Protein 3R2I (pdb70)

Solvent-accessible surface area: 10953 Å² total; per-residue (Å²): 185,155,150,70,45,95,56,0,53,102,12,1,49,58,116,28,36,85,9,73,82,10,51,10,120,16,90,103,67,197,52,30,26,0,0,46,22,144,54,234,147,94,40,10,34,0,33,0,60,45,131,25,90,82,120,17,122,149,126,36,119,11,7,12,4,5,0,1,11,60,96,85,44,174,187,36,9,3,33,0,9,0,1,14,7,150,82,54,106,236,124,98,51,90,13,80,11,61,0,56,0,40,52,109,89,66,191,118,46,76,68,74,101,25,135,17,111,4,121,33,36,37,0,1,0,5,5,1,3,3,66,0,0,53,36,0,1,112,129,31,131,0,11,66,76,36,55,22,136,9,94,0,3,0,28,14,128,100,150,143,108,46,74,2,72,0,35,103,45,8,57,95,95,80,3,21,61,60,15,64,1,85,73,6,124,27,1,61,0,12,2,77

Sequence (192 aa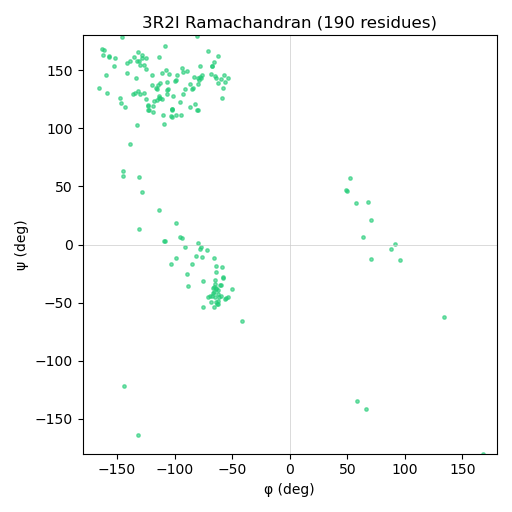):
RKYYINMLHQYYSEESFEPTNISVKSEDYYGSNVLNFKQRNKAFKVFLLGDDKNKYKEKTHGLDVFAVPELIDIKGGIYSVGGITKKNVRSGFVSNPSLQVKKVDAKNGFSINELFFIQKEEVSLKELDFKIRKLLIEKYRLYKGTSDKGRIVINMKDEKKHEIDLSEKLSFERMFDVMDSKQIKNIEVNLN

Radius of gyration: 17.26 Å; Cα contacts (8 Å, |Δi|>4): 411; chains: 1; bounding box: 39×50×40 Å

Organism: Staphylococcus aureus (strain COL) (NCBI:txid93062)

InterPro domains:
  IPR006123 Staphylococcal/Streptococcal toxin, beta-grasp domain [PF02876] (139-231)
  IPR006126 Staphylococcal enterotoxin/Streptococcal pyrogenic exotoxin, conserved site [PS00278] (160-183)
  IPR008375 Staphylococcus aureus exotoxin [PR01800] (18-32)
  IPR008375 Staphylococcus aureus exotoxin [PR01800] (117-128)
  IPR008375 Staphylococcus aureus exotoxin [PR01800] (159-175)
  IPR008375 Staphylococcus aureus exotoxin [PR01800] (199-214)
  IPR008992 Enterotoxin [SSF50203] (37-126)
  IPR013307 Superantigen, staphylococcal/streptococcal toxin, bacterial [PR01501] (69-83)
  IPR013307 Superantigen, staphylococcal/streptococcal toxin, bacterial [PR01501] (168-190)
  IPR013307 Superantigen, staphylococcal/streptococcal toxin, bacterial [PR01501] (193-209)
  IPR013307 Superantigen, staphylococcal/streptococcal toxin, bacterial [PR01501] (219-232)
  IPR013307 Superantigen, staphylococcal/streptococcal toxin, bacterial [PR01898] (86-112)
  IPR013307 Superantigen, staphylococcal/streptococcal toxin, bacterial [PR01898] (115-128)
  IPR013307 Superantigen, staphylococcal/streptococcal toxin, bacterial [PR01898] (160-173)
  IPR013307 Superantigen, staphylococcal/streptococcal toxin, bacterial [PR01898] (173-187)
  IPR013307 Superantigen, staphylococcal/streptococcal toxin, bacterial [PR01898] (214-230)
  IPR015282 Staphylococcal superantigen-like OB-fold domain [PF09199] (45-126)
  IPR016091 Superantigen toxin, C-terminal [SSF54334] (135-231)

Nearest PDB structures (foldseek):
  3r2i-assembly1_A  TM=1.005E+00  e=4.618E-42  Staphylococcus aureus subsp. aureus COL
  3r2t-assembly1_B-2  TM=9.515E-01  e=1.799E-30  Staphylococcus aureus subsp. aureus NCTC 8325
  6lwt-assembly2_B  TM=9.102E-01  e=4.050E-22  Staphylococcus aureus
  1m4v-assembly2_B  TM=8.827E-01  e=7.847E-20  Staphylococcus aureus
  6ucd-assembly1_A  TM=8.819E-01  e=1.816E-17  Staphylococcus aureus

CATH classification: 3.10.20.120 (+1 more: 2.40.50.110)

Structure (mmCIF, N/CA/C/O backbone):
data_3R2I
#
_entry.id   3R2I
#
_cell.length_a   62.614
_cell.length_b   62.614
_cell.length_c   129.075
_cell.angle_alpha   90.00
_cell.angle_beta   90.00
_cell.angle_gamma   90.00
#
_symmetry.space_group_name_H-M   'P 43 21 2'
#
loop_
_entity.id
_entity.type
_entity.pdbx_description
1 polymer 'Exotoxin 5'
2 water water
#
loop_
_atom_site.group_PDB
_atom_site.id
_atom_site.type_symbol
_atom_site.label_atom_id
_atom_site.label_alt_id
_atom_site.label_comp_id
_atom_site.label_asym_id
_atom_site.label_entity_id
_atom_site.label_seq_id
_atom_site.pdbx_PDB_ins_code
_atom_site.Cartn_x
_atom_site.Cartn_y
_atom_site.Cartn_z
_atom_site.occupancy
_atom_site.B_iso_or_equiv
_atom_site.auth_seq_id
_atom_site.auth_comp_id
_atom_site.auth_asym_id
_atom_site.auth_atom_id
_atom_site.pdbx_PDB_model_num
ATOM 1 N N . ARG A 1 56 ? 17.860 -14.393 -6.807 1.00 85.01 39 ARG A N 1
ATOM 2 C CA . ARG A 1 56 ? 19.283 -13.915 -6.811 1.00 87.95 39 ARG A CA 1
ATOM 3 C C . ARG A 1 56 ? 20.191 -15.000 -7.412 1.00 86.36 39 ARG A C 1
ATOM 4 O O . ARG A 1 56 ? 19.699 -15.904 -8.081 1.00 84.68 39 ARG A O 1
ATOM 12 N N . LYS A 1 57 ? 21.502 -14.896 -7.183 1.00 86.70 40 LYS A N 1
ATOM 13 C CA . LYS A 1 57 ? 22.489 -15.860 -7.692 1.00 85.93 40 LYS A CA 1
ATOM 14 C C . LYS A 1 57 ? 22.005 -17.323 -7.577 1.00 82.44 40 LYS A C 1
ATOM 15 O O . LYS A 1 57 ? 21.749 -17.965 -8.599 1.00 81.11 40 LYS A O 1
ATOM 21 N N . TYR A 1 58 ? 21.841 -17.827 -6.348 1.00 79.95 41 TYR A N 1
ATOM 22 C CA . TYR A 1 58 ? 21.398 -19.221 -6.121 1.00 76.60 41 TYR A CA 1
ATOM 23 C C . TYR A 1 58 ? 19.900 -19.445 -6.388 1.00 71.12 41 TYR A C 1
ATOM 24 O O . TYR A 1 58 ? 19.499 -20.535 -6.797 1.00 69.33 41 TYR A O 1
ATOM 33 N N . TYR A 1 59 ? 19.075 -18.426 -6.152 1.00 67.20 42 TYR A N 1
ATOM 34 C CA . TYR A 1 59 ? 17.633 -18.549 -6.374 1.00 62.43 42 TYR A CA 1
ATOM 35 C C . TYR A 1 59 ? 17.292 -18.732 -7.880 1.00 58.09 42 TYR A C 1
ATOM 36 O O . TYR A 1 59 ? 16.423 -19.541 -8.225 1.00 55.34 42 TYR A O 1
ATOM 45 N N . ILE A 1 60 ? 17.974 -17.983 -8.751 1.00 55.16 43 ILE A N 1
ATOM 46 C CA . ILE A 1 60 ? 17.806 -18.074 -10.215 1.00 52.07 43 ILE A CA 1
ATOM 47 C C . ILE A 1 60 ? 18.284 -19.446 -10.782 1.00 48.95 43 ILE A C 1
ATOM 48 O O . ILE A 1 60 ? 17.654 -19.979 -11.697 1.00 45.34 43 ILE A O 1
ATOM 53 N N . ASN A 1 61 ? 19.371 -20.006 -10.230 1.00 46.38 44 ASN A N 1
ATOM 54 C CA . ASN A 1 61 ? 19.836 -21.331 -10.620 1.00 44.31 44 ASN A CA 1
ATOM 55 C C . ASN A 1 61 ? 18.745 -22.329 -10.234 1.00 39.61 44 ASN A C 1
ATOM 56 O O . ASN A 1 61 ? 18.531 -23.339 -10.906 1.00 37.88 44 ASN A O 1
ATOM 61 N N . MET A 1 62 ? 18.113 -22.079 -9.097 1.00 35.90 45 MET A N 1
ATOM 62 C CA . MET A 1 62 ? 17.025 -22.929 -8.621 1.00 33.90 45 MET A CA 1
ATOM 63 C C . MET A 1 62 ? 15.840 -22.878 -9.593 1.00 28.93 45 MET A C 1
ATOM 64 O O . MET A 1 62 ? 15.285 -23.896 -9.984 1.00 29.43 45 MET A O 1
ATOM 69 N N . LEU A 1 63 ? 15.437 -21.677 -9.964 1.00 25.94 46 LEU A N 1
ATOM 70 C CA . LEU A 1 63 ? 14.349 -21.499 -10.928 1.00 23.80 46 LEU A CA 1
ATOM 71 C C . LEU A 1 63 ? 14.651 -22.231 -12.237 1.00 22.89 46 LEU A C 1
ATOM 72 O O . LEU A 1 63 ? 13.818 -22.941 -12.743 1.00 21.65 46 LEU A O 1
ATOM 77 N N . HIS A 1 64 ? 15.863 -22.069 -12.745 1.00 24.68 47 HIS A N 1
ATOM 78 C CA . HIS A 1 64 ? 16.279 -22.699 -13.973 1.00 26.09 47 HIS A CA 1
ATOM 79 C C . HIS A 1 64 ? 16.213 -24.209 -13.843 1.00 26.78 47 HIS A C 1
ATOM 80 O O . HIS A 1 64 ? 15.757 -24.886 -1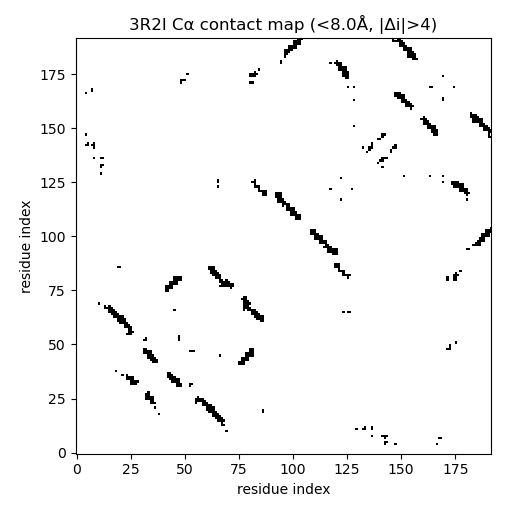4.742 1.00 27.24 47 HIS A O 1
ATOM 87 N N . GLN A 1 65 ? 16.705 -24.748 -12.740 1.00 27.47 48 GLN A N 1
ATOM 88 C CA . GLN A 1 65 ? 16.642 -26.189 -12.558 1.00 30.07 48 GLN A CA 1
ATOM 89 C C . GLN A 1 65 ? 15.205 -26.633 -12.454 1.00 27.02 48 GLN A C 1
ATOM 90 O O . GLN A 1 65 ? 14.791 -27.565 -13.103 1.00 28.01 48 GLN A O 1
ATOM 96 N N . TYR A 1 66 ? 14.411 -25.925 -11.682 1.00 25.10 49 TYR A N 1
ATOM 97 C CA . TYR A 1 66 ? 13.025 -26.353 -11.493 1.00 23.08 49 TYR A CA 1
ATOM 98 C C . TYR A 1 66 ? 12.167 -26.354 -12.767 1.00 22.34 49 TYR A C 1
ATOM 99 O O . TYR A 1 66 ? 11.547 -27.365 -13.149 1.00 19.91 49 TYR A O 1
ATOM 108 N N . TYR A 1 67 ? 12.204 -25.224 -13.455 1.00 21.87 50 TYR A N 1
ATOM 109 C CA . TYR A 1 67 ? 11.446 -25.040 -14.663 1.00 21.02 50 TYR A CA 1
ATOM 110 C C . TYR A 1 67 ? 11.998 -25.716 -15.936 1.00 22.50 50 TYR A C 1
ATOM 111 O O . TYR A 1 67 ? 11.360 -25.610 -16.989 1.00 21.70 50 TYR A O 1
ATOM 120 N N . SER A 1 68 ? 13.152 -26.380 -15.814 1.00 23.54 51 SER A N 1
ATOM 121 C CA . SER A 1 68 ? 13.820 -27.165 -16.883 1.00 26.73 51 SER A CA 1
ATOM 122 C C . SER A 1 68 ? 13.545 -28.654 -16.758 1.00 27.57 51 SER A C 1
ATOM 123 O O . SER A 1 68 ? 13.937 -29.447 -17.622 1.00 28.82 51 SER A O 1
ATOM 126 N N . GLU A 1 69 ? 12.987 -29.047 -15.629 1.00 27.10 52 GLU A N 1
ATOM 127 C CA . GLU A 1 69 ? 12.730 -30.443 -15.362 1.00 28.80 52 GLU A CA 1
ATOM 128 C C . GLU A 1 69 ? 11.678 -31.036 -16.308 1.00 27.37 52 GLU A C 1
ATOM 129 O O . GLU A 1 69 ? 10.868 -30.326 -16.888 1.00 26.25 52 GLU A O 1
ATOM 135 N N . GLU A 1 70 ? 11.700 -32.348 -16.468 1.00 27.42 53 GLU A N 1
ATOM 136 C CA . GLU A 1 70 ? 10.723 -33.024 -17.315 1.00 28.41 53 GLU A CA 1
ATOM 137 C C . GLU A 1 70 ? 9.420 -33.151 -16.534 1.00 25.17 53 GLU A C 1
ATOM 138 O O . GLU A 1 70 ? 9.417 -33.378 -15.322 1.00 26.28 53 GLU A O 1
ATOM 144 N N . SER A 1 71 ? 8.320 -32.969 -17.233 1.00 22.93 54 SER A N 1
ATOM 145 C CA . SER A 1 71 ? 6.997 -33.044 -16.661 1.00 21.71 54 SER A CA 1
ATOM 146 C C . SER A 1 71 ? 6.285 -34.312 -17.135 1.00 22.24 54 SER A C 1
ATOM 147 O O . SER A 1 71 ? 6.768 -35.043 -18.024 1.00 22.55 54 SER A O 1
ATOM 150 N N . PHE A 1 72 ? 5.147 -34.569 -16.510 1.00 20.93 55 PHE A N 1
ATOM 151 C CA . PHE A 1 72 ? 4.371 -35.757 -16.783 1.00 20.96 55 PHE A CA 1
ATOM 152 C C . PHE A 1 72 ? 2.892 -35.394 -16.761 1.00 21.33 55 PHE A C 1
ATOM 153 O O . PHE A 1 72 ? 2.467 -34.506 -15.996 1.00 19.09 55 PHE A O 1
ATOM 161 N N . GLU A 1 73 ? 2.130 -36.100 -17.592 1.00 21.78 56 GLU A N 1
ATOM 162 C CA . GLU A 1 73 ? 0.686 -35.875 -17.773 1.00 23.95 56 GLU A CA 1
ATOM 163 C C . GLU A 1 73 ? -0.170 -37.145 -17.696 1.00 23.78 56 GLU A C 1
ATOM 164 O O . GLU A 1 73 ? -0.862 -37.472 -18.628 1.00 25.03 56 GLU A O 1
ATOM 170 N N . PRO A 1 74 ? -0.110 -37.861 -16.574 1.00 23.39 57 PRO A N 1
ATOM 171 C CA . PRO A 1 74 ? -0.907 -39.061 -16.447 1.00 24.53 57 PRO A CA 1
ATOM 172 C C . PRO A 1 74 ? -2.377 -38.638 -16.475 1.00 25.61 57 PRO A C 1
ATOM 173 O O . PRO A 1 74 ? -2.735 -37.584 -15.959 1.00 23.84 57 PRO A O 1
ATOM 177 N N . THR A 1 75 ? -3.210 -39.481 -17.066 1.00 27.98 58 THR A N 1
ATOM 178 C CA . THR A 1 75 ? -4.603 -39.148 -17.293 1.00 29.17 58 THR A CA 1
ATOM 179 C C . THR A 1 75 ? -5.576 -40.212 -16.842 1.00 29.07 58 THR A C 1
ATOM 180 O O . THR A 1 75 ? -5.237 -41.392 -16.737 1.00 29.17 58 THR A O 1
ATOM 184 N N . ASN A 1 76 ? -6.805 -39.768 -16.605 1.00 30.37 59 ASN A N 1
ATOM 185 C CA . ASN A 1 76 ? -7.920 -40.644 -16.225 1.00 31.54 59 ASN A CA 1
ATOM 186 C C . ASN A 1 76 ? -7.583 -41.516 -15.046 1.00 30.33 59 ASN A C 1
ATOM 187 O O . ASN A 1 76 ? -7.702 -42.711 -15.095 1.00 31.37 59 ASN A O 1
ATOM 192 N N . ILE A 1 77 ? -7.219 -40.877 -13.960 1.00 30.74 60 ILE A N 1
ATOM 193 C CA . ILE A 1 77 ? -6.789 -41.568 -12.774 1.00 31.44 60 ILE A CA 1
ATOM 194 C C . ILE A 1 77 ? -7.898 -41.683 -11.759 1.00 33.05 60 ILE A C 1
ATOM 195 O O . ILE A 1 77 ? -8.702 -40.757 -11.594 1.00 33.56 60 ILE A O 1
ATOM 200 N N . SER A 1 78 ? -7.945 -42.837 -11.103 1.00 33.30 61 SER A N 1
ATOM 201 C CA . SER A 1 78 ? -8.901 -43.087 -10.044 1.00 35.63 61 SER A CA 1
ATOM 202 C C . SER A 1 78 ? -8.058 -43.199 -8.792 1.00 34.80 61 SER A C 1
ATOM 203 O O . SER A 1 78 ? -7.098 -43.971 -8.764 1.00 34.26 61 SER A O 1
ATOM 206 N N . VAL A 1 79 ? -8.384 -42.407 -7.773 1.00 35.02 62 VAL A N 1
ATOM 207 C CA . VAL A 1 79 ? -7.585 -42.402 -6.558 1.00 34.95 62 VAL A CA 1
ATOM 208 C C . VAL A 1 79 ? -8.329 -41.778 -5.380 1.00 36.08 62 VAL A C 1
ATOM 209 O O . VAL A 1 79 ? -9.344 -41.096 -5.556 1.00 37.18 62 VAL A O 1
ATOM 213 N N . LYS A 1 80 ? -7.804 -42.051 -4.189 1.00 35.69 63 LYS A N 1
ATOM 214 C CA . LYS A 1 80 ? -8.338 -41.607 -2.919 1.00 37.83 63 LYS A CA 1
ATOM 215 C C . LYS A 1 80 ? -7.147 -41.057 -2.116 1.00 36.09 63 LYS A C 1
ATOM 216 O O . LYS A 1 80 ? -6.026 -41.610 -2.205 1.00 35.85 63 LYS A O 1
ATOM 222 N N . SER A 1 81 ? -7.341 -39.998 -1.335 1.00 35.04 64 SER A N 1
ATOM 223 C CA . SER A 1 81 ? -6.194 -39.453 -0.602 1.00 33.75 64 SER A CA 1
ATOM 224 C C . SER A 1 81 ? -5.859 -40.274 0.617 1.00 35.70 64 SER A C 1
ATOM 225 O O . SER A 1 81 ? -6.760 -40.805 1.281 1.00 37.04 64 SER A O 1
ATOM 228 N N . GLU A 1 82 ? -4.552 -40.367 0.879 1.00 35.96 65 GLU A N 1
ATOM 229 C CA . GLU A 1 82 ? -3.964 -41.043 2.024 1.00 37.03 65 GLU A CA 1
ATOM 230 C C . GLU A 1 82 ? -3.075 -40.032 2.730 1.00 36.94 65 GLU A C 1
ATOM 231 O O . GLU A 1 82 ? -2.579 -39.067 2.120 1.00 36.15 65 GLU A O 1
ATOM 237 N N . ASP A 1 83 ? -2.785 -40.337 3.987 1.00 37.69 66 ASP A N 1
ATOM 238 C CA . ASP A 1 83 ? -1.903 -39.551 4.826 1.00 37.21 66 ASP A CA 1
ATOM 239 C C . ASP A 1 83 ? -0.462 -39.823 4.453 1.00 35.95 66 ASP A C 1
ATOM 240 O O . ASP A 1 83 ? -0.092 -40.955 4.110 1.00 36.98 66 ASP A O 1
ATOM 245 N N . TYR A 1 84 ? 0.363 -38.787 4.512 1.00 35.14 67 TYR A N 1
ATOM 246 C CA . TYR A 1 84 ? 1.817 -38.946 4.314 1.00 33.37 67 TYR A CA 1
ATOM 247 C C . TYR A 1 84 ? 2.490 -38.050 5.364 1.00 34.13 67 TYR A C 1
ATOM 248 O O . TYR A 1 84 ? 2.766 -36.875 5.119 1.00 33.10 67 TYR A O 1
ATOM 257 N N . TYR A 1 85 ? 2.687 -38.605 6.554 1.00 35.23 68 TYR A N 1
ATOM 258 C CA . TYR A 1 85 ? 3.317 -37.875 7.666 1.00 37.68 68 TYR A CA 1
ATOM 259 C C . TYR A 1 85 ? 2.689 -36.503 7.884 1.00 37.87 68 TYR A C 1
ATOM 260 O O . TYR A 1 85 ? 3.404 -35.491 8.017 1.00 37.97 68 TYR A O 1
ATOM 269 N N . GLY A 1 86 ? 1.350 -36.474 7.885 1.00 38.30 69 GLY A N 1
ATOM 270 C CA . GLY A 1 86 ? 0.604 -35.227 8.100 1.00 38.62 69 GLY A CA 1
ATOM 271 C C . GLY A 1 86 ? 0.125 -34.463 6.882 1.00 36.14 69 GLY A C 1
ATOM 272 O O . GLY A 1 86 ? -0.645 -33.526 7.027 1.00 37.64 69 GLY A O 1
ATOM 273 N N . SER A 1 87 ? 0.623 -34.788 5.693 1.00 34.52 70 SER A N 1
ATOM 274 C CA . SER A 1 87 ? 0.122 -34.145 4.468 1.00 33.39 70 SER A CA 1
ATOM 275 C C . SER A 1 87 ? -0.752 -35.183 3.778 1.00 32.83 70 SER A C 1
ATOM 276 O O . SER A 1 87 ? -0.464 -36.399 3.844 1.00 34.69 70 SER A O 1
ATOM 279 N N . ASN A 1 88 ? -1.794 -34.720 3.106 1.00 29.18 71 ASN A N 1
ATOM 280 C CA . ASN A 1 88 ? -2.645 -35.618 2.358 1.00 28.14 71 ASN A CA 1
ATOM 281 C C . ASN A 1 88 ? -2.092 -35.699 0.932 1.00 26.11 71 ASN A C 1
ATOM 282 O O . ASN A 1 88 ? -1.724 -34.687 0.347 1.00 24.16 71 ASN A O 1
ATOM 287 N N . VAL A 1 89 ? -1.984 -36.917 0.415 1.00 25.05 72 VAL A N 1
ATOM 288 C CA . VAL A 1 89 ? -1.455 -37.160 -0.910 1.00 23.59 72 VAL A CA 1
ATOM 289 C C . VAL A 1 89 ? -2.278 -38.162 -1.717 1.00 24.70 72 VAL A C 1
ATOM 290 O O . VAL A 1 89 ? -3.072 -38.925 -1.171 1.00 25.06 72 VAL A O 1
ATOM 294 N N . LEU A 1 90 ? -2.065 -38.124 -3.026 1.00 24.53 73 LEU A N 1
ATOM 295 C CA . LEU A 1 90 ? -2.671 -39.051 -3.960 1.00 24.20 73 LEU A CA 1
ATOM 296 C C . LEU A 1 90 ? -1.570 -39.964 -4.488 1.00 24.18 73 LEU A C 1
ATOM 297 O O . LEU A 1 90 ? -0.661 -39.515 -5.147 1.00 22.87 73 LEU A O 1
ATOM 302 N N . ASN A 1 91 ? -1.597 -41.235 -4.122 1.00 25.55 74 ASN A N 1
ATOM 303 C CA . ASN A 1 91 ? -0.604 -42.165 -4.625 1.00 27.48 74 ASN A CA 1
ATOM 304 C C . ASN A 1 91 ? -1.179 -43.003 -5.754 1.00 28.34 74 ASN A C 1
ATOM 305 O O . ASN A 1 91 ? -2.240 -43.621 -5.594 1.00 29.24 74 ASN A O 1
ATOM 310 N N . PHE A 1 92 ? -0.476 -43.029 -6.875 1.00 27.12 75 PHE A N 1
ATOM 311 C CA . PHE A 1 92 ? -0.886 -43.821 -8.014 1.00 28.26 75 PHE A CA 1
ATOM 312 C C . PHE A 1 92 ? 0.312 -44.002 -8.983 1.00 29.62 75 PHE A C 1
ATOM 313 O O . PHE A 1 92 ? 1.353 -43.338 -8.834 1.00 26.64 75 PHE A O 1
ATOM 321 N N . LYS A 1 93 ? 0.122 -44.919 -9.936 1.00 31.47 76 LYS A N 1
ATOM 322 C CA . LYS A 1 93 ? 1.073 -45.262 -10.979 1.00 33.95 76 LYS A CA 1
ATOM 323 C C . LYS A 1 93 ? 0.423 -45.244 -12.356 1.00 34.26 76 LYS A C 1
ATOM 324 O O . LYS A 1 93 ? -0.762 -45.457 -12.488 1.00 34.77 76 LYS A O 1
ATOM 330 N N . GLN A 1 94 ? 1.231 -45.015 -13.381 1.00 36.12 77 GLN A N 1
ATOM 331 C CA . GLN A 1 94 ? 0.770 -45.028 -14.769 1.00 37.64 77 GLN A CA 1
ATOM 332 C C . GLN A 1 94 ? 2.002 -45.076 -15.671 1.00 39.88 77 GLN A C 1
ATOM 333 O O . GLN A 1 94 ? 2.973 -44.346 -15.438 1.00 36.15 77 GLN A O 1
ATOM 339 N N . ARG A 1 95 ? 1.970 -45.944 -16.682 1.00 44.72 78 ARG A N 1
ATOM 340 C CA . ARG A 1 95 ? 3.111 -46.100 -17.612 1.00 48.70 78 ARG A CA 1
ATOM 341 C C . ARG A 1 95 ? 4.457 -46.262 -16.867 1.00 48.30 78 ARG A C 1
ATOM 342 O O . ARG A 1 95 ? 5.459 -45.618 -17.221 1.00 49.10 78 ARG A O 1
ATOM 350 N N . ASN A 1 96 ? 4.456 -47.139 -15.857 1.00 48.27 79 ASN A N 1
ATOM 351 C CA . ASN A 1 96 ? 5.621 -47.424 -14.965 1.00 48.67 79 ASN A CA 1
ATOM 352 C C . ASN A 1 96 ? 6.102 -46.396 -13.956 1.00 45.02 79 ASN A C 1
ATOM 353 O O . ASN A 1 96 ? 6.908 -46.736 -13.071 1.00 46.41 79 ASN A O 1
ATOM 358 N N . LYS A 1 97 ? 5.614 -45.168 -14.070 1.00 39.77 80 LYS A N 1
ATOM 359 C CA . LYS A 1 97 ? 5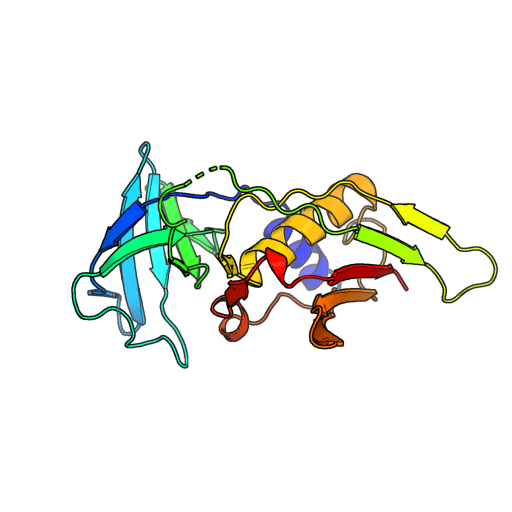.905 -44.112 -13.111 1.00 37.14 80 LYS A CA 1
ATOM 360 C C . LYS A 1 97 ? 4.968 -44.097 -11.935 1.00 34.05 80 LYS A C 1
ATOM 361 O O . LYS A 1 97 ? 3.756 -44.251 -12.087 1.00 34.44 80 LYS A O 1
ATOM 367 N N . ALA A 1 98 ? 5.524 -43.884 -10.746 1.00 31.56 81 ALA A N 1
ATOM 368 C CA . ALA A 1 98 ? 4.741 -43.804 -9.518 1.00 28.66 81 ALA A CA 1
ATOM 369 C C . ALA A 1 98 ? 4.719 -42.334 -9.152 1.00 26.07 81 ALA A C 1
ATOM 370 O O . ALA A 1 98 ? 5.718 -41.630 -9.232 1.00 25.67 81 ALA A O 1
ATOM 372 N N . PHE A 1 99 ? 3.545 -41.865 -8.814 1.00 23.81 82 PHE A N 1
ATOM 373 C CA . PHE A 1 99 ? 3.335 -40.498 -8.512 1.00 23.83 82 PHE A CA 1
ATOM 374 C C . PHE A 1 99 ? 2.814 -40.305 -7.082 1.00 23.72 82 PHE A C 1
ATOM 375 O O . PHE A 1 99 ? 2.082 -41.137 -6.571 1.00 24.97 82 PHE A O 1
ATOM 383 N N . LYS A 1 100 ? 3.217 -39.218 -6.450 1.00 22.49 83 LYS A N 1
ATOM 384 C CA . LYS A 1 100 ? 2.734 -38.862 -5.118 1.00 23.14 83 LYS A CA 1
ATOM 385 C C . LYS A 1 100 ? 2.370 -37.379 -5.216 1.00 21.68 83 LYS A C 1
ATOM 386 O O . LYS A 1 100 ? 3.233 -36.522 -5.275 1.00 21.82 83 LYS A O 1
ATOM 392 N N . VAL A 1 101 ? 1.069 -37.094 -5.317 1.00 21.92 84 VAL A N 1
ATOM 393 C CA . VAL A 1 101 ? 0.585 -35.731 -5.502 1.00 20.39 84 VAL A CA 1
ATOM 394 C C . VAL A 1 101 ? 0.052 -35.168 -4.202 1.00 20.91 84 VAL A C 1
ATOM 395 O O . VAL A 1 101 ? -0.914 -35.694 -3.638 1.00 19.99 84 VAL A O 1
ATOM 399 N N . PHE A 1 102 ? 0.712 -34.106 -3.730 1.00 20.47 85 PHE A N 1
ATOM 400 C CA . PHE A 1 102 ? 0.389 -33.474 -2.452 1.00 20.37 85 PHE A CA 1
ATOM 401 C C . PHE A 1 102 ? -0.805 -32.568 -2.584 1.00 22.27 85 PHE A C 1
ATOM 402 O O . PHE A 1 102 ? -1.008 -31.926 -3.639 1.00 24.58 85 PHE A O 1
ATOM 410 N N . LEU A 1 103 ? -1.615 -32.566 -1.528 1.00 22.66 86 LEU A N 1
ATOM 411 C CA . LEU A 1 103 ? -2.814 -31.753 -1.436 1.00 24.04 86 LEU A CA 1
ATOM 412 C C . LEU A 1 103 ? -2.578 -30.846 -0.258 1.00 25.66 86 LEU A C 1
ATOM 413 O O . LEU A 1 103 ? -2.446 -31.290 0.871 1.00 27.98 86 LEU A O 1
ATOM 418 N N . LEU A 1 104 ? -2.480 -29.566 -0.558 1.00 27.13 87 LEU A N 1
ATOM 419 C CA . LEU A 1 104 ? -2.160 -28.547 0.407 1.00 29.85 87 LEU A CA 1
ATOM 420 C C . LEU A 1 104 ? -3.178 -27.429 0.349 1.00 31.91 87 LEU A C 1
ATOM 421 O O . LEU A 1 104 ? -3.940 -27.312 -0.604 1.00 32.28 87 LEU A O 1
ATOM 426 N N . GLY A 1 105 ? -3.175 -26.633 1.403 1.00 36.03 88 GLY A N 1
ATOM 427 C CA . GL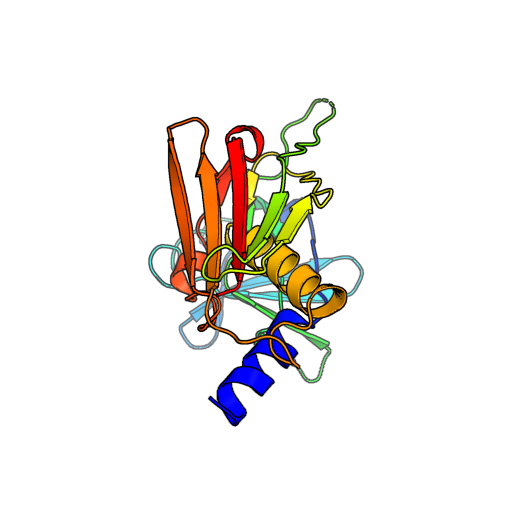Y A 1 105 ? -4.040 -25.459 1.534 1.00 39.27 88 GLY A CA 1
ATOM 428 C C . GLY A 1 105 ? -5.511 -25.745 1.450 1.00 40.59 88 GLY A C 1
ATOM 429 O O . GLY A 1 105 ? -5.999 -26.674 2.072 1.00 41.58 88 GLY A O 1
ATOM 430 N N . ASP A 1 106 ? -6.210 -24.925 0.672 1.00 42.19 89 ASP A N 1
ATOM 431 C CA . ASP A 1 106 ? -7.641 -25.075 0.495 1.00 44.11 89 ASP A CA 1
ATOM 432 C C . ASP A 1 106 ? -8.033 -26.462 -0.050 1.00 42.76 89 ASP A C 1
ATOM 433 O O . ASP A 1 106 ? -9.136 -26.935 0.231 1.00 43.10 89 ASP A O 1
ATOM 438 N N . ASP A 1 107 ? -7.144 -27.121 -0.802 1.00 40.44 90 ASP A N 1
ATOM 439 C CA . ASP A 1 107 ? -7.472 -28.442 -1.395 1.00 39.99 90 ASP A CA 1
ATOM 440 C C . ASP A 1 107 ? -7.040 -29.626 -0.533 1.00 38.53 90 ASP A C 1
ATOM 441 O O . ASP A 1 107 ? -7.217 -30.798 -0.929 1.00 36.81 90 ASP A O 1
ATOM 446 N N . LYS A 1 108 ? -6.546 -29.319 0.664 1.00 39.26 91 LYS A N 1
ATOM 447 C CA . LYS A 1 108 ? -5.996 -30.323 1.575 1.00 40.50 91 LYS A CA 1
ATOM 448 C C . LYS A 1 108 ? -6.880 -31.521 1.819 1.00 41.31 91 LYS A C 1
ATOM 449 O O . LYS A 1 108 ? -6.390 -32.642 1.931 1.00 39.54 91 LYS A O 1
ATOM 455 N N . ASN A 1 109 ? -8.178 -31.290 1.911 1.00 42.73 92 ASN A N 1
ATOM 456 C CA . ASN A 1 109 ? -9.107 -32.354 2.232 1.00 44.58 92 ASN A CA 1
ATOM 457 C C . ASN A 1 109 ? -10.039 -32.677 1.097 1.00 44.50 92 ASN A C 1
ATOM 458 O O . ASN A 1 109 ? -11.128 -33.228 1.331 1.00 45.91 92 ASN A O 1
ATOM 463 N N . LYS A 1 110 ? -9.575 -32.477 -0.131 1.00 42.58 93 LYS A N 1
ATOM 464 C CA . LYS A 1 110 ? -10.473 -32.596 -1.275 1.00 43.95 93 LYS A CA 1
ATOM 465 C C . LYS A 1 110 ? -10.748 -33.962 -1.919 1.00 43.10 93 LYS A C 1
ATOM 466 O O . LYS A 1 110 ? -11.762 -34.110 -2.636 1.00 46.21 93 LYS A O 1
ATOM 472 N N . TYR A 1 111 ? -9.941 -34.976 -1.677 1.00 41.08 94 TYR A N 1
ATOM 473 C CA . TYR A 1 111 ? -10.251 -36.240 -2.383 1.00 39.75 94 TYR A CA 1
ATOM 474 C C . TYR A 1 111 ? -10.326 -37.433 -1.430 1.00 38.78 94 TYR A C 1
ATOM 475 O O . TYR A 1 111 ? -9.810 -38.498 -1.720 1.00 35.86 94 TYR A O 1
ATOM 484 N N . LYS A 1 112 ? -10.997 -37.252 -0.302 1.00 40.44 95 LYS A N 1
ATOM 485 C CA . LYS A 1 112 ? -11.090 -38.321 0.689 1.00 43.56 95 LYS A CA 1
ATOM 486 C C . LYS A 1 112 ? -11.865 -39.511 0.153 1.00 43.73 95 LYS A C 1
ATOM 487 O O . LYS A 1 112 ? -11.576 -40.655 0.518 1.00 44.40 95 LYS A O 1
ATOM 493 N N . GLU A 1 113 ? -12.865 -39.251 -0.686 1.00 43.70 96 GLU A N 1
ATOM 494 C CA . GLU A 1 113 ? -13.615 -40.333 -1.314 1.00 45.51 96 GLU A CA 1
ATOM 495 C C . GLU A 1 113 ? -12.892 -40.654 -2.605 1.00 41.74 96 GLU A C 1
ATOM 496 O O . GLU A 1 113 ? -12.321 -39.766 -3.213 1.00 40.75 96 GLU A O 1
ATOM 502 N N . LYS A 1 114 ? -12.934 -41.910 -3.041 1.00 40.99 97 LYS A N 1
ATOM 503 C CA . LYS A 1 114 ? -12.279 -42.297 -4.279 1.00 39.09 97 LYS A CA 1
ATOM 504 C C . LYS A 1 114 ? -12.878 -41.464 -5.409 1.00 37.67 97 LYS A C 1
ATOM 505 O O . LYS A 1 114 ? -14.087 -41.426 -5.582 1.00 39.28 97 LYS A O 1
ATOM 511 N N . THR A 1 115 ? -12.015 -40.784 -6.153 1.00 35.16 98 THR A N 1
ATOM 512 C CA . THR A 1 115 ? -12.425 -39.902 -7.231 1.00 34.97 98 THR A CA 1
ATOM 513 C C . THR A 1 115 ? -11.938 -40.439 -8.570 1.00 34.68 98 THR A C 1
ATOM 514 O O . THR A 1 115 ? -10.789 -40.851 -8.729 1.00 32.80 98 THR A O 1
ATOM 518 N N . HIS A 1 116 ? -12.807 -40.381 -9.561 1.00 35.22 99 HIS A N 1
ATOM 519 C CA . HIS A 1 116 ? -12.461 -40.925 -10.848 1.00 34.61 99 HIS A CA 1
ATOM 520 C C . HIS A 1 116 ? -12.343 -39.886 -11.927 1.00 33.34 99 HIS A C 1
ATOM 521 O O . HIS A 1 116 ? -12.846 -38.767 -11.806 1.00 34.11 99 HIS A O 1
ATOM 528 N N . GLY A 1 117 ? -11.659 -40.273 -12.994 1.00 31.95 100 GLY A N 1
ATOM 529 C CA . GLY A 1 117 ? -11.490 -39.422 -14.150 1.00 31.44 100 GLY A CA 1
ATOM 530 C C . GLY A 1 117 ? -10.629 -38.185 -13.940 1.00 29.08 100 GLY A C 1
ATOM 531 O O . GLY A 1 117 ? -10.891 -37.137 -14.519 1.00 28.91 100 GLY A O 1
ATOM 532 N N . LEU A 1 118 ? -9.589 -38.299 -13.138 1.00 27.50 101 LEU A N 1
ATOM 533 C CA . LEU A 1 118 ? -8.739 -37.141 -12.896 1.00 26.55 101 LEU A CA 1
ATOM 534 C C . LEU A 1 118 ? -7.491 -37.155 -13.767 1.00 25.35 101 LEU A C 1
ATOM 535 O O . LEU A 1 118 ? -6.976 -38.217 -14.118 1.00 24.21 101 LEU A O 1
ATOM 540 N N . ASP A 1 119 ? -7.069 -35.962 -14.165 1.00 25.13 102 ASP A N 1
ATOM 541 C CA . ASP A 1 119 ? -5.838 -35.768 -14.911 1.00 25.47 102 ASP A CA 1
ATOM 542 C C . ASP A 1 119 ? -4.884 -35.065 -13.987 1.00 23.78 102 ASP A C 1
ATOM 543 O O . ASP A 1 119 ? -5.303 -34.219 -13.194 1.00 24.31 102 ASP A O 1
ATOM 548 N N . VAL A 1 120 ? -3.594 -35.354 -14.132 1.00 23.88 103 VAL A N 1
ATOM 549 C CA . VAL A 1 120 ? -2.594 -34.722 -13.298 1.00 24.35 103 VAL A CA 1
ATOM 550 C C . VAL A 1 120 ? -1.396 -34.230 -14.090 1.00 23.93 103 VAL A C 1
ATOM 551 O O . VAL A 1 120 ? -0.865 -34.946 -14.917 1.00 26.34 103 VAL A O 1
ATOM 555 N N . PHE A 1 121 ? -1.022 -32.969 -13.862 1.00 22.66 104 PHE A N 1
ATOM 556 C CA . PHE A 1 121 ? 0.153 -32.404 -14.477 1.00 20.35 104 PHE A CA 1
ATOM 557 C C . PHE A 1 121 ? 1.161 -32.434 -13.359 1.00 17.90 104 PHE A C 1
ATOM 558 O O . PHE A 1 121 ? 1.004 -31.770 -12.338 1.00 17.32 104 PHE A O 1
ATOM 566 N N . ALA A 1 122 ? 2.209 -33.198 -13.556 1.00 16.10 105 ALA A N 1
ATOM 567 C CA . ALA A 1 122 ? 3.188 -33.402 -12.484 1.00 16.94 105 ALA A CA 1
ATOM 568 C C . ALA A 1 122 ? 4.551 -32.872 -12.802 1.00 16.61 105 ALA A C 1
ATOM 569 O O . ALA A 1 122 ? 5.056 -33.014 -13.916 1.00 17.51 105 ALA A O 1
ATOM 571 N N . VAL A 1 123 ? 5.105 -32.182 -11.822 1.00 18.57 106 VAL A N 1
ATOM 572 C CA . VAL A 1 123 ? 6.441 -31.626 -11.918 1.00 19.19 106 VAL A CA 1
ATOM 573 C C . VAL A 1 123 ? 7.083 -32.048 -10.618 1.00 20.36 106 VAL A C 1
ATOM 574 O O . VAL A 1 123 ? 6.510 -31.854 -9.561 1.00 20.44 106 VAL A O 1
ATOM 578 N N . PRO A 1 124 ? 8.282 -32.598 -10.669 1.00 21.56 107 PRO A N 1
ATOM 579 C CA . PRO A 1 124 ? 8.779 -33.020 -9.372 1.00 22.66 107 PRO A CA 1
ATOM 580 C C . PRO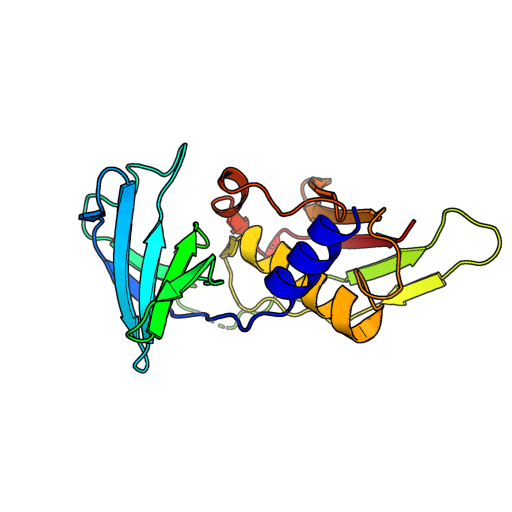 A 1 124 ? 9.358 -31.954 -8.481 1.00 23.31 107 PRO A C 1
ATOM 581 O O . PRO A 1 124 ? 10.130 -31.118 -8.934 1.00 23.28 107 PRO A O 1
ATOM 585 N N . GLU A 1 125 ? 9.030 -32.025 -7.218 1.00 22.83 108 GLU A N 1
ATOM 586 C CA . GLU A 1 125 ? 9.687 -31.259 -6.205 1.00 22.12 108 GLU A CA 1
ATOM 587 C C . GLU A 1 125 ? 10.878 -32.023 -5.678 1.00 22.38 108 GLU A C 1
ATOM 588 O O . GLU A 1 125 ? 11.812 -31.467 -5.191 1.00 21.71 108 GLU A O 1
ATOM 594 N N . LEU A 1 126 ? 10.785 -33.320 -5.806 1.00 24.29 109 LEU A N 1
ATOM 595 C CA . LEU A 1 126 ? 11.780 -34.279 -5.430 1.00 23.72 109 LEU A CA 1
ATOM 596 C C . LEU A 1 126 ? 11.445 -35.521 -6.222 1.00 22.46 109 LEU A C 1
ATOM 597 O O . LEU A 1 126 ? 10.320 -35.798 -6.471 1.00 21.09 109 LEU A O 1
ATOM 602 N N . ILE A 1 127 ? 12.454 -36.250 -6.625 1.00 22.34 110 ILE A N 1
ATOM 603 C CA . ILE A 1 127 ? 12.270 -37.580 -7.124 1.00 23.41 110 ILE A CA 1
ATOM 604 C C . ILE A 1 127 ? 12.917 -38.517 -6.143 1.00 25.42 110 ILE A C 1
ATOM 605 O O . ILE A 1 127 ? 14.033 -38.312 -5.804 1.00 25.82 110 ILE A O 1
ATOM 610 N N . ASP A 1 128 ? 12.214 -39.533 -5.677 1.00 26.48 111 ASP A N 1
ATOM 611 C CA . ASP A 1 128 ? 12.838 -40.365 -4.636 1.00 27.51 111 ASP A CA 1
ATOM 612 C C . ASP A 1 128 ? 13.844 -41.416 -5.150 1.00 27.78 111 ASP A C 1
ATOM 613 O O . ASP A 1 128 ? 14.125 -41.522 -6.351 1.00 28.48 111 ASP A O 1
ATOM 618 N N . ILE A 1 129 ? 14.414 -42.150 -4.208 1.00 27.49 112 ILE A N 1
ATOM 619 C CA . ILE A 1 129 ? 15.405 -43.145 -4.513 1.00 28.86 112 ILE A CA 1
ATOM 620 C C . ILE A 1 129 ? 14.914 -44.337 -5.328 1.00 28.73 112 ILE A C 1
ATOM 621 O O . ILE A 1 129 ? 15.714 -45.139 -5.772 1.00 28.99 112 ILE A O 1
ATOM 626 N N . LYS A 1 130 ? 13.601 -44.459 -5.472 1.00 27.38 113 LYS A N 1
ATOM 627 C CA . LYS A 1 130 ? 12.968 -45.497 -6.262 1.00 28.61 113 LYS A CA 1
ATOM 628 C C . LYS A 1 130 ? 12.373 -44.861 -7.553 1.00 26.34 113 LYS A C 1
ATOM 629 O O . LYS A 1 130 ? 11.695 -45.514 -8.304 1.00 26.63 113 LYS A O 1
ATOM 635 N N . GLY A 1 131 ? 12.572 -43.568 -7.757 1.00 24.98 114 GLY A N 1
ATOM 636 C CA . GLY A 1 131 ? 12.040 -42.872 -8.936 1.00 24.36 114 GLY A CA 1
ATOM 637 C C . GLY A 1 131 ? 10.678 -42.239 -8.785 1.00 22.16 114 GLY A C 1
ATOM 638 O O . GLY A 1 131 ? 10.171 -41.632 -9.702 1.00 22.01 114 GLY A O 1
ATOM 639 N N . GLY A 1 132 ? 10.063 -42.340 -7.622 1.00 25.13 115 GLY A N 1
ATOM 640 C CA . GLY A 1 132 ? 8.732 -41.715 -7.422 1.00 22.83 115 GLY A CA 1
ATOM 641 C C . GLY A 1 132 ? 8.801 -40.207 -7.638 1.00 22.98 115 GLY A C 1
ATOM 642 O O . GLY A 1 132 ? 9.785 -39.561 -7.281 1.00 22.33 115 GLY A O 1
ATOM 643 N N . ILE A 1 133 ? 7.736 -39.674 -8.237 1.00 23.04 116 ILE A N 1
ATOM 644 C CA . ILE A 1 133 ? 7.581 -38.280 -8.544 1.00 22.35 116 ILE A CA 1
ATOM 645 C C . ILE A 1 133 ? 6.635 -37.632 -7.516 1.00 22.98 116 ILE A C 1
ATOM 646 O O . ILE A 1 133 ? 5.454 -37.932 -7.463 1.00 21.16 116 ILE A O 1
ATOM 651 N N . TYR A 1 134 ? 7.209 -36.786 -6.660 1.00 22.70 117 TYR A N 1
ATOM 652 C CA . TYR A 1 134 ? 6.473 -36.065 -5.642 1.00 22.52 117 TYR A CA 1
ATOM 653 C C . TYR A 1 134 ? 6.127 -34.716 -6.245 1.00 22.38 117 TYR A C 1
ATOM 654 O O . TYR A 1 134 ? 7.039 -33.934 -6.500 1.00 20.47 117 TYR A O 1
ATOM 663 N N . SER A 1 135 ? 4.834 -34.457 -6.512 1.00 23.09 118 SER A N 1
ATOM 664 C CA . SER A 1 135 ? 4.409 -33.180 -7.122 1.00 21.88 118 SER A CA 1
ATOM 665 C C . SER A 1 135 ? 3.287 -32.555 -6.294 1.00 20.47 118 SER A C 1
ATOM 666 O O . SER A 1 135 ? 2.683 -33.252 -5.472 1.00 19.89 118 SER A O 1
ATOM 669 N N . VAL A 1 136 ? 3.084 -31.240 -6.467 1.00 17.73 119 VAL A N 1
ATOM 670 C CA . VAL A 1 136 ? 2.045 -30.496 -5.783 1.00 16.71 119 VAL A CA 1
ATOM 671 C C . VAL A 1 136 ? 0.944 -30.036 -6.752 1.00 17.79 119 VAL A C 1
ATOM 672 O O . VAL A 1 136 ? 1.227 -29.420 -7.783 1.00 19.53 119 VAL A O 1
ATOM 676 N N . GLY A 1 137 ? -0.305 -30.375 -6.458 1.00 17.72 120 GLY A N 1
ATOM 677 C CA . GLY A 1 137 ? -1.442 -29.928 -7.274 1.00 17.75 120 GLY A CA 1
ATOM 678 C C . GLY A 1 137 ? -1.542 -30.456 -8.683 1.00 18.30 120 GLY A C 1
ATOM 679 O O . GLY A 1 137 ? -1.258 -31.628 -8.940 1.00 18.41 120 GLY A O 1
ATOM 680 N N . GLY A 1 138 ? -1.957 -29.593 -9.605 1.00 18.32 121 GLY A N 1
ATOM 681 C CA . GLY A 1 138 ? -2.057 -29.978 -10.995 1.00 19.00 121 GLY A CA 1
ATOM 682 C C . GLY A 1 138 ? -3.174 -30.943 -11.352 1.00 19.04 121 GLY A C 1
ATOM 683 O O . GLY A 1 138 ? -3.140 -31.556 -12.424 1.00 18.68 121 GLY A O 1
ATOM 684 N N . ILE A 1 139 ? -4.199 -31.010 -10.505 1.00 21.40 122 ILE A N 1
ATOM 685 C CA . ILE A 1 139 ? -5.316 -31.946 -10.665 1.00 22.03 122 ILE A CA 1
ATOM 686 C C . ILE A 1 139 ? -6.476 -31.302 -11.366 1.00 23.68 122 ILE A C 1
ATOM 687 O O . ILE A 1 139 ? -6.959 -30.285 -10.933 1.00 25.64 122 ILE A O 1
ATOM 692 N N . THR A 1 140 ? -6.897 -31.886 -12.482 1.00 25.43 123 THR A N 1
ATOM 693 C CA . THR A 1 140 ? -8.031 -31.373 -13.265 1.00 25.45 123 THR A CA 1
ATOM 694 C C . THR A 1 140 ? -8.964 -32.508 -13.595 1.00 26.78 123 THR A C 1
ATOM 695 O O . THR A 1 140 ? -8.612 -33.650 -13.418 1.00 27.28 123 THR A O 1
ATOM 699 N N . LYS A 1 141 ? -10.164 -32.186 -14.039 1.00 28.99 124 LYS A N 1
ATOM 700 C CA . LYS A 1 141 ? -11.109 -33.178 -14.484 1.00 32.60 124 LYS A CA 1
ATOM 701 C C . LYS A 1 141 ? -10.812 -33.487 -15.943 1.00 33.37 124 LYS A C 1
ATOM 702 O O . LYS A 1 141 ? -10.606 -32.580 -16.748 1.00 33.56 124 LYS A O 1
ATOM 708 N N . LYS A 1 142 ? -10.775 -34.767 -16.293 1.00 35.21 125 LYS A N 1
ATOM 709 C CA . LYS A 1 142 ? -10.468 -35.150 -17.675 1.00 37.63 125 LYS A CA 1
ATOM 710 C C . LYS A 1 142 ? -11.502 -34.616 -18.662 1.00 39.22 125 LYS A C 1
ATOM 711 O O . LYS A 1 142 ? -12.632 -34.284 -18.271 1.00 40.84 125 LYS A O 1
ATOM 717 N N . ASN A 1 143 ? -11.140 -34.583 -19.942 1.00 40.11 126 ASN A N 1
ATOM 718 C CA . ASN A 1 143 ? -12.080 -34.118 -20.972 1.00 43.58 126 ASN A CA 1
ATOM 719 C C . ASN A 1 143 ? -13.284 -35.013 -21.031 1.00 47.79 126 ASN A C 1
ATOM 720 O O . ASN A 1 143 ? -13.138 -36.235 -20.964 1.00 47.90 126 ASN A O 1
ATOM 725 N N . VAL A 1 144 ? -14.459 -34.407 -21.186 1.00 52.98 127 VAL A N 1
ATOM 726 C CA . VAL A 1 144 ? -15.707 -35.164 -21.316 1.00 58.90 127 VAL A CA 1
ATOM 727 C C . VAL A 1 144 ? -15.778 -35.699 -22.757 1.00 63.58 127 VAL A C 1
ATOM 728 O O . VAL A 1 144 ? -15.208 -35.093 -23.675 1.00 64.81 127 VAL A O 1
ATOM 732 N N . ARG A 1 145 ? -16.481 -36.807 -22.973 1.00 68.63 128 ARG A N 1
ATOM 733 C CA . ARG A 1 145 ? -16.559 -37.402 -24.321 1.00 72.72 128 ARG A CA 1
ATOM 734 C C . ARG A 1 145 ? -17.011 -36.434 -25.412 1.00 74.33 128 ARG A C 1
ATOM 735 O O . ARG A 1 145 ? -17.885 -35.594 -25.184 1.00 75.00 128 ARG A O 1
ATOM 743 N N . SER A 1 146 ? -16.421 -36.591 -26.600 1.00 75.53 129 SER A N 1
ATOM 744 C CA . SER A 1 146 ? -16.720 -35.742 -27.757 1.00 77.60 129 SER A CA 1
ATOM 745 C C . SER A 1 146 ? -16.692 -36.543 -29.062 1.00 79.48 129 SER A C 1
ATOM 746 O O . SER A 1 146 ? -17.032 -36.026 -30.128 1.00 81.35 129 SER A O 1
ATOM 749 N N . GLY A 1 149 ? -13.648 -33.854 -30.510 1.00 68.37 132 GLY A N 1
ATOM 750 C CA . GLY A 1 149 ? -12.298 -33.273 -30.594 1.00 66.56 132 GLY A CA 1
ATOM 751 C C . GLY A 1 149 ? -12.119 -31.972 -29.808 1.00 64.33 132 GLY A C 1
ATOM 752 O O . GLY A 1 149 ? -13.019 -31.118 -29.795 1.00 66.02 132 GLY A O 1
ATOM 753 N N . PHE A 1 150 ? -10.957 -31.811 -29.161 1.00 61.06 133 PHE A N 1
ATOM 754 C CA . PHE A 1 150 ? -10.665 -30.606 -28.371 1.00 57.81 133 PHE A CA 1
ATOM 755 C C . PHE A 1 150 ? -9.196 -30.193 -28.363 1.00 54.15 133 PHE A C 1
ATOM 756 O O . PHE A 1 150 ? -8.302 -30.954 -27.950 1.00 53.23 133 PHE A O 1
ATOM 764 N N . VAL A 1 151 ? -8.993 -28.933 -28.728 1.00 50.50 134 VAL A N 1
ATOM 765 C CA . VAL A 1 151 ? -7.701 -28.311 -28.769 1.00 46.94 134 VAL A CA 1
ATOM 766 C C . VAL A 1 151 ? -7.991 -26.833 -28.694 1.00 42.88 134 VAL A C 1
ATOM 767 O O . VAL A 1 151 ? -8.857 -26.355 -29.390 1.00 42.99 134 VAL A O 1
ATOM 771 N N . SER A 1 152 ? -7.305 -26.136 -27.802 1.00 38.79 135 SER A N 1
ATOM 772 C CA . SER A 1 152 ? -7.416 -24.689 -27.675 1.00 36.88 135 SER A CA 1
ATOM 773 C C . SER A 1 152 ? -6.090 -24.195 -28.243 1.00 33.29 135 SER A C 1
ATOM 774 O O . SER A 1 152 ? -5.066 -24.870 -28.140 1.00 32.11 135 SER A O 1
ATOM 777 N N . ASN A 1 153 ? -6.100 -23.008 -28.813 1.00 30.37 136 ASN A N 1
ATOM 778 C CA . ASN A 1 153 ? -4.907 -22.473 -29.428 1.00 28.47 136 ASN A CA 1
ATOM 779 C C . ASN A 1 153 ? -4.859 -20.962 -29.209 1.00 26.23 136 ASN A C 1
ATOM 780 O O . ASN A 1 153 ? -5.002 -20.192 -30.153 1.00 27.05 136 ASN A O 1
ATOM 785 N N . PRO A 1 154 ? -4.760 -20.535 -27.940 1.00 25.17 137 PRO A N 1
ATOM 786 C CA . PRO A 1 154 ? -4.684 -19.124 -27.619 1.00 25.27 137 PRO A CA 1
ATOM 787 C C . PRO A 1 154 ? -3.375 -18.515 -28.087 1.00 25.04 137 PRO A C 1
ATOM 788 O O . PRO A 1 154 ? -2.359 -19.178 -28.088 1.00 21.84 137 PRO A O 1
ATOM 792 N N . SER A 1 155 ? -3.410 -17.248 -28.488 1.00 27.27 138 SER A N 1
ATOM 793 C CA . SER A 1 155 ? -2.183 -16.592 -28.949 1.00 27.67 138 SER A CA 1
ATOM 794 C C . SER A 1 155 ? -1.254 -16.455 -27.751 1.00 25.80 138 SER A C 1
ATOM 795 O O . SER A 1 155 ? -1.714 -16.441 -26.624 1.00 24.67 138 SER A O 1
ATOM 798 N N . LEU A 1 156 ? 0.046 -16.404 -28.011 1.00 24.45 139 LEU A N 1
ATOM 799 C CA . LEU A 1 156 ? 1.058 -16.261 -26.975 1.00 24.47 139 LEU A CA 1
ATOM 800 C C . LEU A 1 156 ? 2.123 -15.374 -27.564 1.00 25.30 139 LEU A C 1
ATOM 801 O O . LEU A 1 156 ? 2.664 -15.705 -28.623 1.00 26.37 139 LEU A O 1
ATOM 806 N N . GLN A 1 157 ? 2.334 -14.213 -26.948 1.00 26.39 140 GLN A N 1
ATOM 807 C CA . GLN A 1 157 ? 3.338 -13.266 -27.385 1.00 27.61 140 GLN A CA 1
ATOM 808 C C . GLN A 1 157 ? 4.329 -13.054 -26.283 1.00 24.25 140 GLN A C 1
ATOM 809 O O . GLN A 1 157 ? 3.937 -12.905 -25.144 1.00 25.16 140 GLN A O 1
ATOM 815 N N . VAL A 1 158 ? 5.601 -13.021 -26.632 1.00 22.30 141 VAL A N 1
ATOM 816 C CA . VAL A 1 158 ? 6.657 -12.749 -25.692 1.00 21.16 141 VAL A CA 1
ATOM 817 C C . VAL A 1 158 ? 7.208 -11.409 -26.152 1.00 22.32 141 VAL A C 1
ATOM 818 O O . VAL A 1 158 ? 7.535 -11.244 -27.341 1.00 22.23 141 VAL A O 1
ATOM 822 N N . LYS A 1 159 ? 7.257 -10.443 -25.240 1.00 22.55 142 LYS A N 1
ATOM 823 C CA . LYS A 1 159 ? 7.725 -9.130 -25.595 1.00 24.36 142 LYS A CA 1
ATOM 824 C C . LYS A 1 159 ? 8.577 -8.381 -24.593 1.00 24.64 142 LYS A C 1
ATOM 825 O O . LYS A 1 159 ? 8.585 -8.654 -23.403 1.00 23.22 142 LYS A O 1
ATOM 831 N N . LYS A 1 160 ? 9.353 -7.463 -25.131 1.00 25.16 143 LYS A N 1
ATOM 832 C CA . LYS A 1 160 ? 10.129 -6.551 -24.317 1.00 27.80 143 LYS A CA 1
ATOM 833 C C . L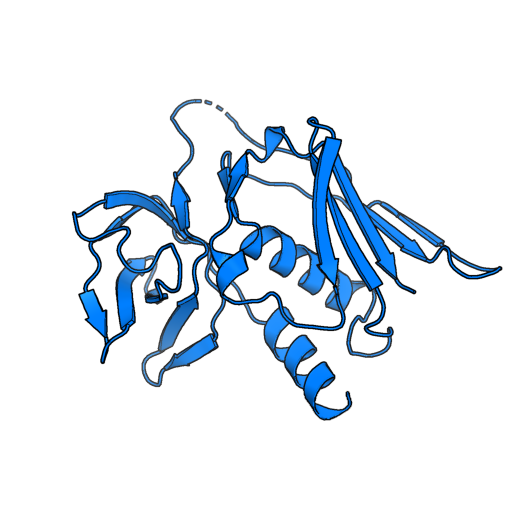YS A 1 160 ? 9.650 -5.201 -24.811 1.00 30.17 143 LYS A C 1
ATOM 834 O O . LYS A 1 160 ? 9.858 -4.835 -25.983 1.00 28.92 143 LYS A O 1
ATOM 840 N N . VAL A 1 161 ? 9.017 -4.448 -23.930 1.00 33.78 144 VAL A N 1
ATOM 841 C CA . VAL A 1 161 ? 8.448 -3.182 -24.353 1.00 38.38 144 VAL A CA 1
ATOM 842 C C . VAL A 1 161 ? 8.823 -2.013 -23.414 1.00 40.44 144 VAL A C 1
ATOM 843 O O . VAL A 1 161 ? 8.251 -0.950 -23.517 1.00 40.52 144 VAL A O 1
ATOM 847 N N . ASP A 1 162 ? 9.808 -2.215 -22.531 1.00 41.52 145 ASP A N 1
ATOM 848 C CA . ASP A 1 162 ? 10.240 -1.179 -21.573 1.00 44.68 145 ASP A CA 1
ATOM 849 C C . ASP A 1 162 ? 11.496 -0.390 -21.994 1.00 45.16 145 ASP A C 1
ATOM 850 O O . ASP A 1 162 ? 12.145 0.251 -21.151 1.00 48.86 145 ASP A O 1
ATOM 855 N N . ALA A 1 163 ? 11.849 -0.427 -23.273 1.00 43.35 146 ALA A N 1
ATOM 856 C CA . ALA A 1 163 ? 13.034 0.275 -23.735 1.00 43.85 146 ALA A CA 1
ATOM 857 C C . ALA A 1 163 ? 12.823 0.808 -25.145 1.00 44.31 146 ALA A C 1
ATOM 858 O O . ALA A 1 163 ? 11.759 0.618 -25.726 1.00 45.07 146 ALA A O 1
ATOM 860 N N . LYS A 1 164 ? 13.833 1.496 -25.667 1.00 44.83 147 LYS A N 1
ATOM 861 C CA . LYS A 1 164 ? 13.791 2.046 -27.008 1.00 45.04 147 LYS A CA 1
ATOM 862 C C . LYS A 1 164 ? 13.747 0.896 -28.025 1.00 42.83 147 LYS A C 1
ATOM 863 O O . LYS A 1 164 ? 12.891 0.854 -28.911 1.00 42.12 147 LYS A O 1
ATOM 869 N N . ASN A 1 165 ? 14.710 -0.009 -27.900 1.00 39.84 148 ASN A N 1
ATOM 870 C CA . ASN A 1 165 ? 14.817 -1.144 -28.790 1.00 37.42 148 ASN A CA 1
ATOM 871 C C . ASN A 1 165 ? 14.201 -2.348 -28.105 1.00 35.13 148 ASN A C 1
ATOM 872 O O . ASN A 1 165 ? 14.738 -2.818 -27.110 1.00 35.96 148 ASN A O 1
ATOM 877 N N . GLY A 1 166 ? 13.062 -2.826 -28.605 1.00 32.43 149 GLY A N 1
ATOM 878 C CA . GLY A 1 166 ? 12.408 -3.987 -28.029 1.00 28.94 149 GLY A CA 1
ATOM 879 C C . GLY A 1 166 ? 12.010 -5.013 -29.084 1.00 26.92 149 GLY A C 1
ATOM 880 O O . GLY A 1 166 ? 12.504 -5.005 -30.223 1.00 27.49 149 GLY A O 1
ATOM 881 N N . PHE A 1 167 ? 11.132 -5.922 -28.683 1.00 23.92 150 PHE A N 1
ATOM 882 C CA . PHE A 1 167 ? 10.673 -6.939 -29.571 1.00 22.70 150 PHE A CA 1
ATOM 883 C C . PHE A 1 167 ? 9.367 -7.455 -29.141 1.00 21.64 150 PHE A C 1
ATOM 884 O O . PHE A 1 167 ? 8.997 -7.309 -27.991 1.00 22.00 150 PHE A O 1
ATOM 892 N N . SER A 1 168 ? 8.695 -8.094 -30.082 1.00 21.63 151 SER A N 1
ATOM 893 C CA . SER A 1 168 ? 7.411 -8.730 -29.855 1.00 22.21 151 SER A CA 1
ATOM 894 C C . SER A 1 168 ? 7.360 -9.975 -30.753 1.00 19.35 151 SER A C 1
ATOM 895 O O . SER A 1 168 ? 7.512 -9.863 -31.953 1.00 22.38 151 SER A O 1
ATOM 898 N N . ILE A 1 169 ? 7.176 -11.155 -30.188 1.00 18.21 152 ILE A N 1
ATOM 899 C CA . ILE A 1 169 ? 7.218 -12.402 -30.964 1.00 18.39 152 ILE A CA 1
ATOM 900 C C . ILE A 1 169 ? 6.096 -13.370 -30.594 1.00 19.55 152 ILE A C 1
ATOM 901 O O . ILE A 1 169 ? 5.884 -13.660 -29.417 1.00 20.04 152 ILE A O 1
ATOM 906 N N . ASN A 1 170 ? 5.378 -13.863 -31.599 1.00 20.81 153 ASN A N 1
ATOM 907 C CA . ASN A 1 170 ? 4.332 -14.859 -31.393 1.00 20.92 153 ASN A CA 1
ATOM 908 C C . ASN A 1 170 ? 4.914 -16.246 -31.327 1.00 21.79 153 ASN A C 1
ATOM 909 O O . ASN A 1 170 ? 5.874 -16.571 -32.041 1.00 22.95 153 ASN A O 1
ATOM 914 N N . GLU A 1 171 ? 4.319 -17.058 -30.470 1.00 21.85 154 GLU A N 1
ATOM 915 C CA . GLU A 1 171 ? 4.701 -18.447 -30.264 1.00 21.28 154 GLU A CA 1
ATOM 916 C C . GLU A 1 171 ? 3.430 -19.265 -30.441 1.00 21.62 154 GLU A C 1
ATOM 917 O O . GLU A 1 171 ? 2.348 -18.758 -30.242 1.00 21.12 154 GLU A O 1
ATOM 923 N N . LEU A 1 172 ? 3.558 -20.534 -30.820 1.00 22.78 155 LEU A N 1
ATOM 924 C CA . LEU A 1 172 ? 2.392 -21.365 -31.069 1.00 23.24 155 LEU A CA 1
ATOM 925 C C . LEU A 1 172 ? 2.181 -22.293 -29.853 1.00 24.53 155 LEU A C 1
ATOM 926 O O . LEU A 1 172 ? 2.958 -23.197 -29.579 1.00 23.43 155 LEU A O 1
ATOM 931 N N . PHE A 1 173 ? 1.063 -22.085 -29.186 1.00 25.73 156 PHE A N 1
ATOM 932 C CA . PHE A 1 173 ? 0.730 -22.787 -27.981 1.00 25.43 156 PHE A CA 1
ATOM 933 C C . PHE A 1 173 ? -0.614 -23.545 -28.079 1.00 25.24 156 PHE A C 1
ATOM 934 O O . PHE A 1 173 ? -1.653 -22.941 -28.223 1.00 28.57 156 PHE A O 1
ATOM 942 N N . PHE A 1 174 ? -0.589 -24.868 -27.997 1.00 25.11 157 PHE A N 1
ATOM 943 C CA . PHE A 1 174 ? -1.809 -25.670 -28.037 1.00 24.09 157 PHE A CA 1
ATOM 944 C C . PHE A 1 174 ? -2.121 -26.209 -26.643 1.00 23.94 157 PHE A C 1
ATOM 945 O O . PHE A 1 174 ? -1.218 -26.582 -25.917 1.00 22.91 157 PHE A O 1
ATOM 953 N N . ILE A 1 175 ? -3.387 -26.226 -26.255 1.00 23.93 158 ILE A N 1
ATOM 954 C CA . ILE A 1 175 ? -3.752 -26.778 -24.957 1.00 25.25 158 ILE A CA 1
ATOM 955 C C . ILE A 1 175 ? -4.746 -27.861 -25.309 1.00 25.66 158 ILE A C 1
ATOM 956 O O . ILE A 1 175 ? -5.771 -27.566 -25.902 1.00 25.14 158 ILE A O 1
ATOM 961 N N . GLN A 1 176 ? -4.444 -29.106 -24.962 1.00 26.67 159 GLN A N 1
ATOM 962 C CA . GLN A 1 176 ? -5.326 -30.230 -25.329 1.00 29.61 159 GLN A CA 1
ATOM 963 C C . GLN A 1 176 ? -6.322 -30.666 -24.271 1.00 29.52 159 GLN A C 1
ATOM 964 O O . GLN A 1 176 ? -7.042 -31.631 -24.443 1.00 33.93 159 GLN A O 1
ATOM 970 N N . LYS A 1 177 ? -6.393 -29.931 -23.196 1.00 28.59 160 LYS A N 1
ATOM 971 C CA . LYS A 1 177 ? -7.294 -30.248 -22.120 1.00 29.97 160 LYS A CA 1
ATOM 972 C C . LYS A 1 177 ? -8.329 -29.189 -22.043 1.00 28.03 160 LYS A C 1
ATOM 973 O O . LYS A 1 177 ? -8.043 -28.027 -22.163 1.00 26.70 160 LYS A O 1
ATOM 979 N N . GLU A 1 178 ? -9.543 -29.639 -21.825 1.00 29.04 161 GLU A N 1
ATOM 980 C CA . GLU A 1 178 ? -10.691 -28.785 -21.662 1.00 29.86 161 GLU A CA 1
ATOM 981 C C . GLU A 1 178 ? -10.533 -27.954 -20.361 1.00 27.28 161 GLU A C 1
ATOM 982 O O . GLU A 1 178 ? -10.810 -26.774 -20.315 1.00 26.26 161 GLU A O 1
ATOM 988 N N . GLU A 1 179 ? -10.044 -28.592 -19.314 1.00 25.97 162 GLU A N 1
ATOM 989 C CA . GLU A 1 179 ? -9.785 -27.925 -18.045 1.00 26.70 162 GLU A CA 1
ATOM 990 C C . GLU A 1 179 ? -8.292 -28.041 -17.796 1.00 25.40 162 GLU A C 1
ATOM 991 O O . GLU A 1 179 ? -7.757 -29.162 -17.753 1.00 23.96 162 GLU A O 1
ATOM 997 N N . VAL A 1 180 ? -7.620 -26.899 -17.619 1.00 24.77 163 VAL A N 1
ATOM 998 C CA . VAL A 1 180 ? -6.149 -26.889 -17.433 1.00 24.85 163 VAL A CA 1
ATOM 999 C C . VAL A 1 180 ? -5.814 -26.159 -16.157 1.00 24.19 163 VAL A C 1
ATOM 1000 O O . VAL A 1 180 ? -6.548 -25.246 -15.746 1.00 23.54 163 VAL A O 1
ATOM 1004 N N . SER A 1 181 ? -4.689 -26.554 -15.541 1.00 22.95 164 SER A N 1
ATOM 1005 C CA . SER A 1 181 ? -4.257 -25.936 -14.294 1.00 21.50 164 SER A CA 1
ATOM 1006 C C . SER A 1 181 ? -3.322 -24.801 -14.595 1.00 20.05 164 SER A C 1
ATOM 1007 O O . SER A 1 181 ? -2.573 -24.826 -15.586 1.00 17.72 164 SER A O 1
ATOM 1010 N N . LEU A 1 182 ? -3.367 -23.799 -13.730 1.00 19.13 165 LEU A N 1
ATOM 1011 C CA . LEU A 1 182 ? -2.457 -22.685 -13.845 1.00 19.07 165 LEU A CA 1
ATOM 1012 C C . LEU A 1 182 ? -1.001 -23.235 -13.745 1.00 18.79 165 LEU A C 1
ATOM 1013 O O . LEU A 1 182 ? -0.095 -22.743 -14.404 1.00 19.50 165 LEU A O 1
ATOM 1018 N N . LYS A 1 183 ? -0.815 -24.277 -12.934 1.00 16.86 166 LYS A N 1
ATOM 1019 C CA . LYS A 1 183 ? 0.462 -24.922 -12.744 1.00 15.75 166 LYS A CA 1
ATOM 1020 C C . LYS A 1 183 ? 1.006 -25.304 -14.083 1.00 16.63 166 LYS A C 1
ATOM 1021 O O . LYS A 1 183 ? 2.170 -25.126 -14.354 1.00 15.59 166 LYS A O 1
ATOM 1027 N N . GLU A 1 184 ? 0.157 -25.881 -14.922 1.00 19.61 167 GLU A N 1
ATOM 1028 C CA . GLU A 1 184 ? 0.630 -26.355 -16.234 1.00 19.76 167 GLU A CA 1
ATOM 1029 C C . GLU A 1 184 ? 1.030 -25.233 -17.150 1.00 18.47 167 GLU A C 1
ATOM 1030 O O . GLU A 1 184 ? 2.036 -25.304 -17.846 1.00 17.68 167 GLU A O 1
ATOM 1036 N N . LEU A 1 185 ? 0.208 -24.196 -17.191 1.00 20.68 168 LEU A N 1
ATOM 1037 C CA . LEU A 1 185 ? 0.493 -23.055 -18.054 1.00 19.91 168 LEU A CA 1
ATOM 1038 C C . LEU A 1 185 ? 1.797 -22.393 -17.627 1.00 18.88 168 LEU A C 1
ATOM 1039 O O . LEU A 1 185 ? 2.677 -22.123 -18.444 1.00 21.31 168 LEU A O 1
ATOM 1044 N N . ASP A 1 186 ? 1.919 -22.148 -16.338 1.00 18.51 169 ASP A N 1
ATOM 1045 C CA . ASP A 1 186 ? 3.120 -21.557 -15.777 1.00 18.64 169 ASP A CA 1
ATOM 1046 C C . ASP A 1 186 ? 4.36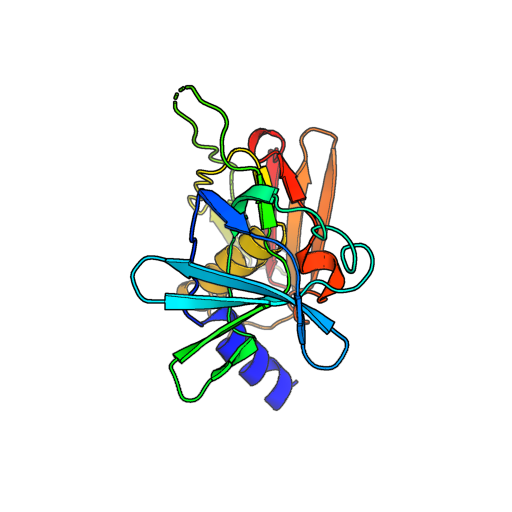4 -22.379 -16.133 1.00 18.25 169 ASP A C 1
ATOM 1047 O O . ASP A 1 186 ? 5.390 -21.854 -16.565 1.00 17.71 169 ASP A O 1
ATOM 1052 N N . PHE A 1 187 ? 4.268 -23.684 -15.984 1.00 18.70 170 PHE A N 1
ATOM 1053 C CA . PHE A 1 187 ? 5.425 -24.509 -16.221 1.00 18.79 170 PHE A CA 1
ATOM 1054 C C . PHE A 1 187 ? 5.832 -24.543 -17.681 1.00 18.84 170 PHE A C 1
ATOM 1055 O O . PHE A 1 187 ? 6.987 -24.316 -18.015 1.00 17.07 170 PHE A O 1
ATOM 1063 N N . LYS A 1 188 ? 4.875 -24.796 -18.559 1.00 19.42 171 LYS A N 1
ATOM 1064 C CA . LYS A 1 188 ? 5.207 -24.909 -19.972 1.00 20.19 171 LYS A CA 1
ATOM 1065 C C . LYS A 1 188 ? 5.693 -23.594 -20.582 1.00 20.11 171 LYS A C 1
ATOM 1066 O O . LYS A 1 188 ? 6.616 -23.582 -21.425 1.00 18.51 171 LYS A O 1
ATOM 1072 N N . ILE A 1 189 ? 5.107 -22.484 -20.144 1.00 18.41 172 ILE A N 1
ATOM 1073 C CA . ILE A 1 189 ? 5.524 -21.194 -20.683 1.00 16.97 172 ILE A CA 1
ATOM 1074 C C . ILE A 1 189 ? 6.934 -20.855 -20.201 1.00 18.89 172 ILE A C 1
ATOM 1075 O O . ILE A 1 189 ? 7.786 -20.421 -21.001 1.00 18.04 172 ILE A O 1
ATOM 1080 N N . ARG A 1 190 ? 7.207 -21.073 -18.908 1.00 19.09 173 ARG A N 1
ATOM 1081 C CA . ARG A 1 190 ? 8.545 -20.795 -18.406 1.00 19.73 173 ARG A CA 1
ATOM 1082 C C . ARG A 1 190 ? 9.612 -21.669 -19.068 1.00 19.53 173 ARG A C 1
ATOM 1083 O O . ARG A 1 190 ? 10.708 -21.196 -19.396 1.00 21.50 173 ARG A O 1
ATOM 1091 N N . LYS A 1 191 ? 9.287 -22.928 -19.305 1.00 19.00 174 LYS A N 1
ATOM 1092 C CA . LYS A 1 191 ? 10.221 -23.838 -19.972 1.00 19.11 174 LYS A CA 1
ATOM 1093 C C . LYS A 1 191 ? 10.573 -23.317 -21.363 1.00 19.70 174 LYS A C 1
ATOM 1094 O O . LYS A 1 191 ? 11.745 -23.303 -21.766 1.00 18.44 174 LYS A O 1
ATOM 1100 N N . LEU A 1 192 ? 9.557 -22.864 -22.094 1.00 20.25 175 LEU A N 1
ATOM 1101 C CA . LEU A 1 192 ? 9.776 -22.252 -23.407 1.00 21.62 175 LEU A CA 1
ATOM 1102 C C . LEU A 1 192 ? 10.624 -20.974 -23.266 1.00 20.58 175 LEU A C 1
ATOM 1103 O O . LEU A 1 192 ? 11.541 -20.741 -24.045 1.00 21.29 175 LEU A O 1
ATOM 1108 N N . LEU A 1 193 ? 10.340 -20.151 -22.260 1.00 19.96 176 LEU A N 1
ATOM 1109 C CA . LEU A 1 193 ? 11.128 -18.916 -22.069 1.00 18.77 176 LEU A CA 1
ATOM 1110 C C . LEU A 1 193 ? 12.562 -19.252 -21.753 1.00 19.79 176 LEU A C 1
ATOM 1111 O O . LEU A 1 193 ? 13.460 -18.531 -22.164 1.00 21.53 176 LEU A O 1
ATOM 1116 N N . ILE A 1 194 ? 12.784 -20.305 -20.974 1.00 20.58 177 ILE A N 1
ATOM 1117 C CA . ILE A 1 194 ? 14.152 -20.739 -20.703 1.00 20.03 177 ILE A CA 1
ATOM 1118 C C . ILE A 1 194 ? 14.873 -21.177 -21.968 1.00 20.93 177 ILE A C 1
ATOM 1119 O O . ILE A 1 194 ? 15.962 -20.709 -22.231 1.00 23.25 177 ILE A O 1
ATOM 1124 N N . GLU A 1 195 ? 14.274 -22.057 -22.762 1.00 23.08 178 GLU A N 1
ATOM 1125 C CA . GLU A 1 195 ? 14.960 -22.594 -23.956 1.00 25.26 178 GLU A CA 1
ATOM 1126 C C . GLU A 1 195 ? 15.126 -21.567 -25.076 1.00 24.92 178 GLU A C 1
ATOM 1127 O O . GLU A 1 195 ? 16.217 -21.446 -25.635 1.00 24.82 178 GLU A O 1
ATOM 1133 N N . LYS A 1 196 ? 14.080 -20.806 -25.375 1.00 23.45 179 LYS A N 1
ATOM 1134 C CA . LYS A 1 196 ? 14.140 -19.860 -26.511 1.00 26.13 179 LYS A CA 1
ATOM 1135 C C . LYS A 1 196 ? 14.672 -18.518 -26.120 1.00 24.90 179 LYS A C 1
ATOM 1136 O O . LYS A 1 196 ? 15.379 -17.905 -26.900 1.00 28.71 179 LYS A O 1
ATOM 1142 N N . TYR A 1 197 ? 14.350 -18.050 -24.914 1.00 23.04 180 TYR A N 1
ATOM 1143 C CA . TYR A 1 197 ? 14.766 -16.711 -24.505 1.00 22.80 180 TYR A CA 1
ATOM 1144 C C . TYR A 1 197 ? 15.845 -16.632 -23.438 1.00 22.46 180 TYR A C 1
ATOM 1145 O O . TYR A 1 197 ? 16.220 -15.540 -23.026 1.00 21.87 180 TYR A O 1
ATOM 1154 N N . ARG A 1 198 ? 16.350 -17.785 -23.015 1.00 21.09 181 ARG A N 1
ATOM 1155 C CA . ARG A 1 198 ? 17.355 -17.872 -21.982 1.00 21.75 181 ARG A CA 1
ATOM 1156 C C . ARG A 1 198 ? 16.975 -17.242 -20.636 1.00 21.28 181 ARG A C 1
ATOM 1157 O O . ARG A 1 198 ? 17.843 -16.685 -19.948 1.00 19.45 181 ARG A O 1
ATOM 1165 N N . LEU A 1 199 ? 15.714 -17.342 -20.267 1.00 19.09 182 LEU A N 1
ATOM 1166 C CA . LEU A 1 199 ? 15.262 -16.967 -18.954 1.00 20.35 182 LEU A CA 1
ATOM 1167 C C . LEU A 1 199 ? 16.006 -17.757 -17.916 1.00 20.71 182 LEU A C 1
ATOM 1168 O O . LEU A 1 199 ? 16.190 -18.925 -18.067 1.00 20.17 182 LEU A O 1
ATOM 1173 N N . TYR A 1 200 ? 16.452 -17.066 -16.887 1.00 22.28 183 TYR A N 1
ATOM 1174 C CA . TYR A 1 200 ? 17.303 -17.587 -15.833 1.00 24.45 183 TYR A CA 1
ATOM 1175 C C . TYR A 1 200 ? 18.707 -18.051 -16.260 1.00 28.58 183 TYR A C 1
ATOM 1176 O O . TYR A 1 200 ? 19.419 -18.606 -15.486 1.00 30.09 183 TYR A O 1
ATOM 1185 N N . LYS A 1 201 ? 19.095 -17.837 -17.497 1.00 29.84 184 LYS A N 1
ATOM 1186 C CA . LYS A 1 201 ? 20.441 -18.094 -17.905 1.00 34.31 184 LYS A CA 1
ATOM 1187 C C . LYS A 1 201 ? 20.846 -17.099 -18.903 1.00 35.05 184 LYS A C 1
ATOM 1188 O O . LYS A 1 201 ? 21.153 -17.438 -19.967 1.00 39.77 184 LYS A O 1
ATOM 1194 N N . GLY A 1 202 ? 20.818 -15.846 -18.568 1.00 34.95 185 GLY A N 1
ATOM 1195 C CA . GLY A 1 202 ? 21.054 -14.864 -19.579 1.00 35.99 185 GLY A CA 1
ATOM 1196 C C . GLY A 1 202 ? 20.062 -13.750 -19.520 1.00 34.44 185 GLY A C 1
ATOM 1197 O O . GLY A 1 202 ? 20.383 -12.635 -19.279 1.00 37.44 185 GLY A O 1
ATOM 1198 N N . THR A 1 203 ? 18.819 -14.080 -19.725 1.00 33.17 186 THR A N 1
ATOM 1199 C CA . THR A 1 203 ? 17.791 -13.105 -19.610 1.00 30.50 186 THR A CA 1
ATOM 1200 C C . THR A 1 203 ? 17.330 -12.910 -18.204 1.00 30.95 186 THR A C 1
ATOM 1201 O O . THR A 1 203 ? 17.102 -13.837 -17.505 1.00 28.93 186 THR A O 1
ATOM 1205 N N . SER A 1 204 ? 17.185 -11.666 -17.821 1.00 31.41 187 SER A N 1
ATOM 1206 C CA . SER A 1 204 ? 16.761 -11.279 -16.496 1.00 31.48 187 SER A CA 1
ATOM 1207 C C . SER A 1 204 ? 15.428 -11.854 -16.078 1.00 29.83 187 SER A C 1
ATOM 1208 O O . SER A 1 204 ? 14.551 -12.007 -16.858 1.00 29.93 187 SER A O 1
ATOM 1211 N N . ASP A 1 205 ? 15.318 -12.141 -14.805 1.00 30.21 188 ASP A N 1
ATOM 1212 C CA . ASP A 1 205 ? 14.130 -12.731 -14.211 1.00 30.81 188 ASP A CA 1
ATOM 1213 C C . ASP A 1 205 ? 13.012 -11.702 -13.946 1.00 31.06 188 ASP A C 1
ATOM 1214 O O . ASP A 1 205 ? 11.990 -12.039 -13.382 1.00 31.04 188 ASP A O 1
ATOM 1219 N N . LYS A 1 206 ? 13.237 -10.442 -14.294 1.00 32.00 189 LYS A N 1
ATOM 1220 C CA . LYS A 1 206 ? 12.223 -9.431 -14.127 1.00 34.05 189 LYS A CA 1
ATOM 1221 C C . LYS A 1 206 ? 11.261 -9.542 -15.295 1.00 33.49 189 LYS A C 1
ATOM 1222 O O . LYS A 1 206 ? 11.646 -9.350 -16.446 1.00 36.40 189 LYS A O 1
ATOM 1228 N N . GLY A 1 207 ? 10.022 -9.888 -14.997 1.00 30.92 190 GLY A N 1
ATOM 1229 C CA . GLY A 1 207 ? 9.015 -10.029 -16.003 1.00 28.80 190 GLY A CA 1
ATOM 1230 C C . GLY A 1 207 ? 7.777 -10.705 -15.467 1.00 27.34 190 GLY A C 1
ATOM 1231 O O . GLY A 1 207 ? 7.715 -11.064 -14.300 1.00 28.32 190 GLY A O 1
ATOM 1232 N N . ARG A 1 208 ? 6.794 -10.872 -16.346 1.00 26.82 191 ARG A N 1
ATOM 1233 C CA . ARG A 1 208 ? 5.564 -11.498 -16.003 1.00 25.93 191 ARG A CA 1
ATOM 1234 C C . ARG A 1 208 ? 4.866 -12.177 -17.164 1.00 25.69 191 ARG A C 1
ATOM 1235 O O . ARG A 1 208 ? 5.068 -11.852 -18.335 1.00 25.81 191 ARG A O 1
ATOM 1243 N N . ILE A 1 209 ? 4.078 -13.183 -16.795 1.00 24.10 192 ILE A N 1
ATOM 1244 C CA . ILE A 1 209 ? 3.201 -13.890 -17.675 1.00 22.42 192 ILE A CA 1
ATOM 1245 C C . ILE A 1 209 ? 1.813 -13.412 -17.300 1.00 23.13 192 ILE A C 1
ATOM 1246 O O . ILE A 1 209 ? 1.457 -13.416 -16.112 1.00 25.97 192 ILE A O 1
ATOM 1251 N N . VAL A 1 210 ? 1.030 -12.986 -18.282 1.00 23.72 193 VAL A N 1
ATOM 1252 C CA . VAL A 1 210 ? -0.350 -12.588 -18.055 1.00 23.82 193 VAL A CA 1
ATOM 1253 C C . VAL A 1 210 ? -1.262 -13.427 -18.947 1.00 23.99 193 VAL A C 1
ATOM 1254 O O . VAL A 1 210 ? -1.156 -13.399 -20.187 1.00 22.95 193 VAL A O 1
ATOM 1258 N N . ILE A 1 211 ? -2.167 -14.170 -18.307 1.00 23.67 194 ILE A N 1
ATOM 1259 C CA . ILE A 1 211 ? -3.144 -14.979 -18.999 1.00 22.06 194 ILE A CA 1
ATOM 1260 C C . ILE A 1 211 ? -4.441 -14.227 -18.908 1.00 23.31 194 ILE A C 1
ATOM 1261 O O . ILE A 1 211 ? -4.999 -14.102 -17.825 1.00 23.41 194 ILE A O 1
ATOM 1266 N N . ASN A 1 212 ? -4.907 -13.709 -20.040 1.00 23.26 195 ASN A N 1
ATOM 1267 C CA . ASN A 1 212 ? -6.147 -12.976 -20.074 1.00 25.51 195 ASN A CA 1
ATOM 1268 C C . ASN A 1 212 ? -7.293 -13.895 -20.421 1.00 23.94 195 ASN A C 1
ATOM 1269 O O . ASN A 1 212 ? -7.206 -14.636 -21.375 1.00 22.61 195 ASN A O 1
ATOM 1274 N N . MET A 1 213 ? -8.347 -13.838 -19.623 1.00 25.49 196 MET A N 1
ATOM 1275 C CA . MET A 1 213 ? -9.561 -14.635 -19.821 1.00 26.76 196 MET A CA 1
ATOM 1276 C C . MET A 1 213 ? -10.599 -13.837 -20.642 1.00 29.37 196 MET A C 1
ATOM 1277 O O . MET A 1 213 ? -10.631 -12.609 -20.584 1.00 30.21 196 MET A O 1
ATOM 1282 N N . LYS A 1 214 ? -11.464 -14.527 -21.380 1.00 31.96 197 LYS A N 1
ATOM 1283 C CA . LYS A 1 214 ? -12.477 -13.850 -22.207 1.00 36.47 197 LYS A CA 1
ATOM 1284 C C . LYS A 1 214 ? -13.383 -12.931 -21.367 1.00 38.69 197 LYS A C 1
ATOM 1285 O O . LYS A 1 214 ? -13.877 -11.925 -21.865 1.00 39.68 197 LYS A O 1
ATOM 1291 N N . ASP A 1 215 ? -13.547 -13.318 -20.104 1.00 40.68 198 ASP A N 1
ATOM 1292 C CA . ASP A 1 215 ? -14.201 -12.559 -19.025 1.00 44.55 198 ASP A CA 1
ATOM 1293 C C . ASP A 1 215 ? -13.535 -11.240 -18.781 1.00 44.64 198 ASP A C 1
ATOM 1294 O O . ASP A 1 215 ? -14.014 -10.422 -18.012 1.00 45.77 198 ASP A O 1
ATOM 1299 N N . GLU A 1 216 ? -12.307 -11.151 -19.248 1.00 43.96 199 GLU A N 1
ATOM 1300 C CA . GLU A 1 216 ? -11.513 -9.985 -19.064 1.00 46.05 199 GLU A CA 1
ATOM 1301 C C . GLU A 1 216 ? -10.761 -10.152 -17.702 1.00 44.45 199 GLU A C 1
ATOM 1302 O O . GLU A 1 216 ? -9.950 -9.319 -17.341 1.00 45.13 199 GLU A O 1
ATOM 1308 N N . LYS A 1 217 ? -11.029 -11.221 -16.950 1.00 43.97 200 LYS A N 1
ATOM 1309 C CA . LYS A 1 217 ? -10.255 -11.502 -15.734 1.00 43.32 200 LYS A CA 1
ATOM 1310 C C . LYS A 1 217 ? -8.868 -11.943 -16.210 1.00 39.46 200 LYS A C 1
ATOM 1311 O O . LYS A 1 217 ? -8.679 -12.258 -17.377 1.00 36.78 200 LYS A O 1
ATOM 1317 N N . LYS A 1 218 ? -7.900 -11.985 -15.309 1.00 38.16 201 LYS A N 1
ATOM 1318 C CA . LYS A 1 218 ? -6.576 -12.438 -15.703 1.00 36.99 201 LYS A CA 1
ATOM 1319 C C . LYS A 1 218 ? -5.787 -13.080 -14.583 1.00 34.82 201 LYS A C 1
ATOM 1320 O O . LYS A 1 218 ? -6.098 -12.884 -13.418 1.00 36.00 201 LYS A O 1
ATOM 1326 N N . HIS A 1 219 ? -4.780 -13.860 -14.960 1.00 31.28 202 HIS A N 1
ATOM 1327 C CA . HIS A 1 219 ? -3.901 -14.498 -14.011 1.00 30.03 202 HIS A CA 1
ATOM 1328 C C . HIS A 1 219 ? -2.504 -13.971 -14.287 1.00 29.68 202 HIS A C 1
ATOM 1329 O O . HIS A 1 219 ? -1.988 -14.131 -15.396 1.00 30.08 202 HIS A O 1
ATOM 1336 N N . GLU A 1 220 ? -1.910 -13.317 -13.299 1.00 29.00 203 GLU A N 1
ATOM 1337 C CA . GLU A 1 220 ? -0.554 -12.791 -13.398 1.00 29.13 203 GLU A CA 1
ATOM 1338 C C . GLU A 1 220 ? 0.462 -13.606 -12.587 1.00 25.53 203 GLU A C 1
ATOM 1339 O O . GLU A 1 220 ? 0.286 -13.839 -11.394 1.00 25.25 203 GLU A O 1
ATOM 1345 N N . ILE A 1 221 ? 1.575 -13.906 -13.234 1.00 22.75 204 ILE A N 1
ATOM 1346 C CA . ILE A 1 221 ? 2.639 -14.687 -12.657 1.00 21.16 204 ILE A CA 1
ATOM 1347 C C . ILE A 1 221 ? 3.932 -13.893 -12.756 1.00 21.46 204 ILE A C 1
ATOM 1348 O O . ILE A 1 221 ? 4.319 -13.464 -13.851 1.00 22.26 204 ILE A O 1
ATOM 1353 N N . ASP A 1 222 ? 4.593 -13.695 -11.624 1.00 20.95 205 ASP A N 1
ATOM 1354 C CA . ASP A 1 222 ? 5.850 -12.953 -11.571 1.00 22.50 205 ASP A CA 1
ATOM 1355 C C . ASP A 1 222 ? 6.988 -13.947 -11.849 1.00 22.46 205 ASP A C 1
ATOM 1356 O O . ASP A 1 222 ? 7.148 -14.929 -11.113 1.00 24.54 205 ASP A O 1
ATOM 1361 N N . LEU A 1 223 ? 7.744 -13.717 -12.927 1.00 21.46 206 LEU A N 1
ATOM 1362 C CA . LEU A 1 223 ? 8.855 -14.594 -13.299 1.00 21.55 206 LEU A CA 1
ATOM 1363 C C . LEU A 1 223 ? 10.016 -14.654 -12.317 1.00 24.16 206 LEU A C 1
ATOM 1364 O O . LEU A 1 223 ? 10.805 -15.629 -12.348 1.00 23.66 206 LEU A O 1
ATOM 1369 N N . SER A 1 224 ? 10.120 -13.655 -11.431 1.00 25.34 207 SER A N 1
ATOM 1370 C CA . SER A 1 224 ? 11.218 -13.594 -10.470 1.00 27.68 207 SER A CA 1
ATOM 1371 C C . SER A 1 224 ? 11.062 -14.532 -9.262 1.00 29.19 207 SER A C 1
ATOM 1372 O O . SER A 1 224 ? 11.942 -14.619 -8.425 1.00 28.71 207 SER A O 1
ATOM 1375 N N . GLU A 1 225 ? 9.930 -15.220 -9.181 1.00 29.89 208 GLU A N 1
ATOM 1376 C CA . GLU A 1 225 ? 9.670 -16.154 -8.121 1.00 29.95 208 GLU A CA 1
ATOM 1377 C C . GLU A 1 225 ? 8.992 -17.387 -8.697 1.00 26.53 208 GLU A C 1
ATOM 1378 O O . GLU A 1 225 ? 8.290 -17.310 -9.700 1.00 26.09 208 GLU A O 1
ATOM 1384 N N . LYS A 1 226 ? 9.094 -18.486 -7.979 1.00 25.07 209 LYS A N 1
ATOM 1385 C CA . LYS A 1 226 ? 8.438 -19.742 -8.338 1.00 23.26 209 LYS A CA 1
ATOM 1386 C C . LYS A 1 226 ? 6.967 -19.630 -8.004 1.00 22.49 209 LYS A C 1
ATOM 1387 O O . LYS A 1 226 ? 6.603 -19.010 -6.993 1.00 20.42 209 LYS A O 1
ATOM 1393 N N . LEU A 1 227 ? 6.109 -20.251 -8.801 1.00 20.00 210 LEU A N 1
ATOM 1394 C CA . LEU A 1 227 ? 4.674 -20.165 -8.507 1.00 19.74 210 LEU A CA 1
ATOM 1395 C C . LEU A 1 227 ? 4.447 -20.668 -7.065 1.00 19.99 210 LEU A C 1
ATOM 1396 O O . LEU A 1 227 ? 5.087 -21.626 -6.670 1.00 18.92 210 LEU A O 1
ATOM 1401 N N . SER A 1 228 ? 3.570 -20.031 -6.279 1.00 19.66 211 SER A N 1
ATOM 1402 C CA . SER A 1 228 ? 3.361 -20.478 -4.912 1.00 20.90 211 SER A CA 1
ATOM 1403 C C . SER A 1 228 ? 2.693 -21.842 -4.959 1.00 20.67 211 SER A C 1
ATOM 1404 O O . SER A 1 228 ? 2.014 -22.157 -5.903 1.00 21.03 211 SER A O 1
ATOM 1407 N N . PHE A 1 229 ? 2.881 -22.656 -3.940 1.00 21.28 212 PHE A N 1
ATOM 1408 C CA . PHE A 1 229 ? 2.224 -23.953 -3.920 1.00 23.12 212 PHE A CA 1
ATOM 1409 C C . PHE A 1 229 ? 0.707 -23.839 -3.956 1.00 23.75 212 PHE A C 1
ATOM 1410 O O . PHE A 1 229 ? 0.031 -24.686 -4.526 1.00 21.89 212 PHE A O 1
ATOM 1418 N N . GLU A 1 230 ? 0.156 -22.818 -3.334 1.00 25.60 213 GLU A N 1
ATOM 1419 C CA . GLU A 1 230 ? -1.293 -22.708 -3.327 1.00 29.10 213 GLU A CA 1
ATOM 1420 C C . GLU A 1 230 ? -1.923 -22.472 -4.721 1.00 27.98 213 GLU A C 1
ATOM 1421 O O . GLU A 1 230 ? -3.036 -22.958 -5.015 1.00 29.68 213 GLU A O 1
ATOM 1427 N N . ARG A 1 231 ? -1.187 -21.804 -5.607 1.00 24.79 214 ARG A N 1
ATOM 1428 C CA . ARG A 1 231 ? -1.695 -21.523 -6.932 1.00 22.15 214 ARG A CA 1
ATOM 1429 C C . ARG A 1 231 ? -1.533 -22.720 -7.855 1.00 21.19 214 ARG A C 1
ATOM 1430 O O . ARG A 1 231 ? -2.098 -22.775 -8.926 1.00 20.42 214 ARG A O 1
ATOM 1438 N N . MET A 1 232 ? -0.798 -23.711 -7.405 1.00 22.09 215 MET A N 1
ATOM 1439 C CA . MET A 1 232 ? -0.624 -24.929 -8.170 1.00 20.85 215 MET A CA 1
ATOM 1440 C C . MET A 1 232 ? -1.912 -25.771 -8.192 1.00 22.40 215 MET A C 1
ATOM 1441 O O . MET A 1 232 ? -1.962 -26.819 -8.868 1.00 22.93 215 MET A O 1
ATOM 1446 N N . PHE A 1 233 ? -2.941 -25.333 -7.460 1.00 23.48 216 PHE A N 1
ATOM 1447 C CA . PHE A 1 233 ? -4.240 -26.027 -7.466 1.00 24.77 216 PHE A CA 1
ATOM 1448 C C . PHE A 1 233 ? -5.290 -25.326 -8.309 1.00 25.53 216 PHE A C 1
ATOM 1449 O O . PHE A 1 233 ? -6.297 -25.930 -8.628 1.00 27.29 216 PHE A O 1
ATOM 1457 N N . ASP A 1 234 ? -5.070 -24.057 -8.657 1.00 25.89 217 ASP A N 1
ATOM 1458 C CA . ASP A 1 234 ? -6.038 -23.332 -9.468 1.00 25.72 217 ASP A CA 1
ATOM 1459 C C . ASP A 1 234 ? -6.161 -23.959 -10.846 1.00 24.88 217 ASP A C 1
ATOM 1460 O O . ASP A 1 234 ? -5.176 -24.327 -11.491 1.00 22.22 217 ASP A O 1
ATOM 1465 N N . VAL A 1 235 ? -7.387 -23.929 -11.316 1.00 25.18 218 VAL A N 1
ATOM 1466 C CA . VAL A 1 235 ? -7.816 -24.518 -12.555 1.00 26.03 218 VAL A CA 1
ATOM 1467 C C . VAL A 1 235 ? -8.670 -23.526 -13.360 1.00 26.08 218 VAL A C 1
ATOM 1468 O O . VAL A 1 235 ? -9.218 -22.585 -12.793 1.00 25.82 218 VAL A O 1
ATOM 1472 N N . MET A 1 236 ? -8.759 -23.725 -14.674 1.00 26.19 219 MET A N 1
ATOM 1473 C CA . MET A 1 236 ? -9.587 -22.867 -15.518 1.00 28.17 219 MET A CA 1
ATOM 1474 C C . MET A 1 236 ? -9.962 -23.617 -16.801 1.00 27.85 219 MET A C 1
ATOM 1475 O O . MET A 1 236 ? -9.340 -24.614 -17.120 1.00 25.85 219 MET A O 1
ATOM 1480 N N . ASP A 1 237 ? -10.989 -23.140 -17.499 1.00 29.05 220 ASP A N 1
ATOM 1481 C CA . ASP A 1 237 ? -11.435 -23.722 -18.765 1.00 30.61 220 ASP A CA 1
ATOM 1482 C C . ASP A 1 237 ? -10.538 -23.163 -19.837 1.00 29.08 220 ASP A C 1
ATOM 1483 O O . ASP A 1 237 ? -10.522 -21.957 -20.041 1.00 29.42 220 ASP A O 1
ATOM 1488 N N . SER A 1 238 ? -9.828 -24.025 -20.557 1.00 27.26 221 SER A N 1
ATOM 1489 C CA . SER A 1 238 ? -8.871 -23.534 -21.532 1.00 25.89 221 SER A CA 1
ATOM 1490 C C . SER A 1 238 ? -9.495 -22.748 -22.689 1.00 27.60 221 SER A C 1
ATOM 1491 O O . SER A 1 238 ? -8.832 -21.928 -23.310 1.00 27.07 221 SER A O 1
ATOM 1494 N N . LYS A 1 239 ? -10.766 -22.980 -22.972 1.00 30.81 222 LYS A N 1
ATOM 1495 C CA . LYS A 1 239 ? -11.398 -22.272 -24.064 1.00 34.81 222 LYS A CA 1
ATOM 1496 C C . LYS A 1 239 ? -11.722 -20.812 -23.664 1.00 34.83 222 LYS A C 1
ATOM 1497 O O . LYS A 1 239 ? -12.060 -19.994 -24.527 1.00 34.82 222 LYS A O 1
ATOM 1503 N N . GLN A 1 240 ? -11.598 -20.492 -22.371 1.00 33.56 223 GLN A N 1
ATOM 1504 C CA . GLN A 1 240 ? -11.866 -19.157 -21.888 1.00 33.04 223 GLN A CA 1
ATOM 1505 C C . GLN A 1 240 ? -10.636 -18.280 -21.875 1.00 31.95 223 GLN A C 1
ATOM 1506 O O . GLN A 1 240 ? -10.700 -17.135 -21.476 1.00 32.53 223 GLN A O 1
ATOM 1512 N N . ILE A 1 241 ? -9.495 -18.831 -22.252 1.00 30.82 224 ILE A N 1
ATOM 1513 C CA . ILE A 1 241 ? -8.273 -18.053 -22.313 1.00 29.38 224 ILE A CA 1
ATOM 1514 C C . ILE A 1 241 ? -8.303 -17.256 -23.616 1.00 31.02 224 ILE A C 1
ATOM 1515 O O . ILE A 1 241 ? -8.341 -17.835 -24.709 1.00 32.04 224 ILE A O 1
ATOM 1520 N N . LYS A 1 242 ? -8.339 -15.938 -23.499 1.00 31.65 225 LYS A N 1
ATOM 1521 C CA . LYS A 1 242 ? -8.353 -15.058 -24.651 1.00 31.28 225 LYS A CA 1
ATOM 1522 C C . LYS A 1 242 ? -6.948 -14.993 -25.271 1.00 29.46 225 LYS A C 1
ATOM 1523 O O . LYS A 1 242 ? -6.773 -15.216 -26.471 1.00 29.72 225 LYS A O 1
ATOM 1529 N N . ASN A 1 243 ? -5.954 -14.671 -24.454 1.00 26.53 226 ASN A N 1
ATOM 1530 C CA . ASN A 1 243 ? -4.584 -14.591 -24.926 1.00 25.01 226 ASN A CA 1
ATOM 1531 C C . ASN A 1 243 ? -3.614 -14.669 -23.768 1.00 23.39 226 ASN A C 1
ATOM 1532 O O . ASN A 1 243 ? -4.009 -14.614 -22.608 1.00 23.27 226 ASN A O 1
ATOM 1537 N N . ILE A 1 244 ? -2.348 -14.866 -24.094 1.00 21.68 227 ILE A N 1
ATOM 1538 C CA . ILE A 1 244 ? -1.320 -14.953 -23.096 1.00 20.93 227 ILE A CA 1
ATOM 1539 C C . ILE A 1 244 ? -0.224 -14.003 -23.529 1.00 20.98 227 ILE A C 1
ATOM 1540 O O . ILE A 1 244 ? 0.230 -14.022 -24.673 1.00 20.08 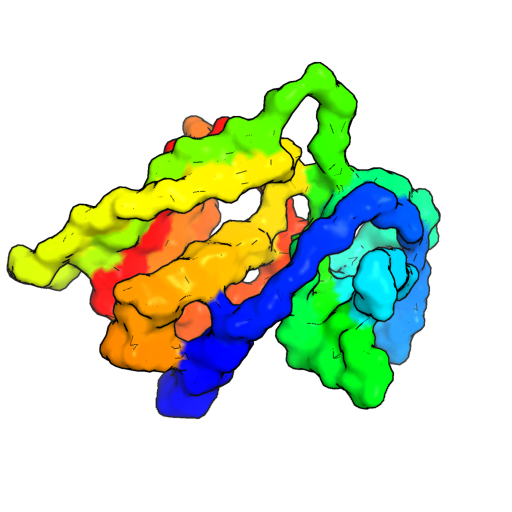227 ILE A O 1
ATOM 1545 N N . GLU A 1 245 ? 0.192 -13.158 -22.610 1.00 21.56 228 GLU A N 1
ATOM 1546 C CA . GLU A 1 245 ? 1.218 -12.190 -22.910 1.00 24.02 228 GLU A CA 1
ATOM 1547 C C . GLU A 1 245 ? 2.333 -12.284 -21.905 1.00 22.23 228 GLU A C 1
ATOM 1548 O O . GLU A 1 245 ? 2.089 -12.293 -20.716 1.00 23.00 228 GLU A O 1
ATOM 1554 N N . VAL A 1 246 ? 3.555 -12.352 -22.381 1.00 21.94 229 VAL A N 1
ATOM 1555 C CA . VAL A 1 246 ? 4.704 -12.366 -21.507 1.00 21.11 229 VAL A CA 1
ATOM 1556 C C . VAL A 1 246 ? 5.500 -11.090 -21.763 1.00 21.91 229 VAL A C 1
ATOM 1557 O O . VAL A 1 246 ? 5.719 -10.707 -22.923 1.00 20.50 229 VAL A O 1
ATOM 1561 N N . ASN A 1 247 ? 5.904 -10.436 -20.676 1.00 23.07 230 ASN A N 1
ATOM 1562 C CA . ASN A 1 247 ? 6.718 -9.245 -20.712 1.00 26.64 230 ASN A CA 1
ATOM 1563 C C . ASN A 1 247 ? 8.039 -9.597 -20.066 1.00 28.35 230 ASN A C 1
ATOM 1564 O O . ASN A 1 247 ? 8.064 -10.099 -18.935 1.00 29.79 230 ASN A O 1
ATOM 1569 N N . LEU A 1 248 ? 9.119 -9.373 -20.808 1.00 29.39 231 LEU A N 1
ATOM 1570 C CA . LEU A 1 248 ? 10.474 -9.601 -20.366 1.00 29.71 231 LEU A CA 1
ATOM 1571 C C . LEU A 1 248 ? 11.054 -8.202 -20.188 1.00 34.50 231 LEU A C 1
ATOM 1572 O O . LEU A 1 248 ? 11.399 -7.530 -21.170 1.00 37.93 231 LEU A O 1
ATOM 1577 N N . ASN A 1 249 ? 11.168 -7.766 -18.938 1.00 36.14 232 ASN A N 1
ATOM 1578 C CA . ASN A 1 249 ? 11.656 -6.428 -18.619 1.00 38.54 232 ASN A CA 1
ATOM 1579 C C . ASN A 1 249 ? 13.147 -6.442 -18.292 1.00 40.39 232 ASN A C 1
ATOM 1580 O O . ASN A 1 249 ? 13.825 -7.446 -18.518 1.00 39.78 232 ASN A O 1
#

Foldseek 3Di:
DVVQLVVLLVQLQADKDKDWWDKFAWDDDPNWTWTWDDDPHEIETETQDDPRRHPGRDTDTGKIAIFGAPDQDPVGYGYGYARIDHFDDDDFDKAWAWEWEKADPDPDMDIDIDTDIDRGQKGAPLVVVSVVVNCCCVPVVRSHPADQAKWKWFAFLVRDIDIDRSNHDDDSVSSNHMDGRNRGNHMYIYRD

B-factor: mean 33.15, std 14.64, range [10.9, 98.86]

Secondary structure (DSSP, 8-state):
-HHHHHHHHHHHHS--B---SEEE-EEEETTEEEEEEEETTEEEEEEE-GGGTTTT-S-EEEEEE-B--SEE-TT--EEEE--EEEPPPP----B--EEEEEE-SSSS-EEEEEE--B--SEEEHHHHHHHHHHHHHHHH-BTTTB-S-EEEEEEETTS-EEEEETTSPPPGGGGG-EEEGGGEEEEEEEE-